Protein AF-J9GG70-F1 (afdb_monomer)

Structure (mmCIF, N/CA/C/O backbone):
data_AF-J9GG70-F1
#
_entry.id   AF-J9GG70-F1
#
loop_
_atom_site.group_PDB
_atom_site.id
_atom_site.type_symbol
_atom_site.label_atom_id
_atom_site.label_alt_id
_atom_site.label_comp_id
_atom_site.label_asym_id
_atom_site.label_entity_id
_atom_site.label_seq_id
_atom_site.pdbx_PDB_ins_code
_atom_site.Cartn_x
_atom_site.Cartn_y
_atom_site.Cartn_z
_atom_site.occupancy
_atom_site.B_iso_or_equiv
_atom_site.auth_seq_id
_atom_site.auth_comp_id
_atom_site.auth_asym_id
_atom_site.auth_atom_id
_atom_site.pdbx_PDB_model_num
ATOM 1 N N . MET A 1 1 ? 1.029 32.353 12.484 1.00 38.47 1 MET A N 1
ATOM 2 C CA . MET A 1 1 ? -0.266 31.685 12.245 1.00 38.47 1 MET A CA 1
ATOM 3 C C . MET A 1 1 ? -0.275 30.433 13.097 1.00 38.47 1 MET A C 1
ATOM 5 O O . MET A 1 1 ? 0.656 29.652 12.990 1.00 38.47 1 MET A O 1
ATOM 9 N N . SER A 1 2 ? -1.220 30.326 14.029 1.00 43.56 2 SER A N 1
ATOM 10 C CA . SER A 1 2 ? -1.401 29.134 14.862 1.00 43.56 2 SER A CA 1
ATOM 11 C C . SER A 1 2 ? -2.013 28.043 13.987 1.00 43.56 2 SER A C 1
ATOM 13 O O . SER A 1 2 ? -3.123 28.240 13.497 1.00 43.56 2 SER A O 1
ATOM 15 N N . ASP A 1 3 ? -1.302 26.937 13.767 1.00 46.34 3 ASP A N 1
ATOM 16 C CA . ASP A 1 3 ? -1.876 25.734 13.159 1.00 46.34 3 ASP A CA 1
ATOM 17 C C . ASP A 1 3 ? -3.037 25.258 14.037 1.00 46.34 3 ASP A C 1
ATOM 19 O O . ASP A 1 3 ? -2.831 24.704 15.120 1.00 46.34 3 ASP A O 1
ATOM 23 N N . ASN A 1 4 ? -4.270 25.489 13.585 1.00 39.00 4 ASN A N 1
ATOM 24 C CA . ASN A 1 4 ? -5.453 24.915 14.213 1.00 39.00 4 ASN A CA 1
ATOM 25 C C . ASN A 1 4 ? -5.435 23.403 13.977 1.00 39.00 4 ASN A C 1
ATOM 27 O O . ASN A 1 4 ? -5.919 22.905 12.963 1.00 39.00 4 ASN A O 1
ATOM 31 N N . LYS A 1 5 ? -4.859 22.665 14.926 1.00 40.09 5 LYS A N 1
ATOM 32 C CA . LYS A 1 5 ? -4.931 21.205 14.965 1.00 40.09 5 LYS A CA 1
ATOM 33 C C . LYS A 1 5 ? -6.276 20.811 15.562 1.00 40.09 5 LYS A C 1
ATOM 35 O O . LYS A 1 5 ? -6.505 20.981 16.755 1.00 40.09 5 LYS A O 1
ATOM 40 N N . ALA A 1 6 ? -7.174 20.303 14.725 1.00 37.88 6 ALA A N 1
ATOM 41 C CA . ALA A 1 6 ? -8.380 19.635 15.190 1.00 37.88 6 ALA A CA 1
ATOM 42 C C . ALA A 1 6 ? -8.027 18.190 15.569 1.00 37.88 6 ALA A C 1
ATOM 44 O O . ALA A 1 6 ? -7.498 17.439 14.750 1.00 37.88 6 ALA A O 1
ATOM 45 N N . PHE A 1 7 ? -8.316 17.800 16.809 1.00 46.78 7 PHE A N 1
ATOM 46 C CA . PHE A 1 7 ? -8.190 16.419 17.263 1.00 46.78 7 PHE A CA 1
ATOM 47 C C . PHE A 1 7 ? -9.565 15.758 17.181 1.00 46.78 7 PHE A C 1
ATOM 49 O O . PHE A 1 7 ? -10.495 16.150 17.883 1.00 46.78 7 PHE A O 1
ATOM 56 N N . LEU A 1 8 ? -9.703 14.764 16.306 1.00 53.34 8 LEU A N 1
ATOM 57 C CA . LEU A 1 8 ? -10.885 13.910 16.262 1.00 53.34 8 LEU A CA 1
ATOM 58 C C . LEU A 1 8 ? -10.722 12.819 17.323 1.00 53.34 8 LEU A C 1
ATOM 60 O O . LEU A 1 8 ? -9.950 11.878 17.148 1.00 53.34 8 LEU A O 1
ATOM 64 N N . LEU A 1 9 ? -11.443 12.952 18.434 1.00 49.28 9 LEU A N 1
ATOM 65 C CA . LEU A 1 9 ? -11.626 11.857 19.381 1.00 49.28 9 LEU A CA 1
ATOM 66 C C . LEU A 1 9 ? -12.619 10.876 18.764 1.00 49.28 9 LEU A C 1
ATOM 68 O O . LEU A 1 9 ? -13.803 11.184 18.656 1.00 49.28 9 LEU A O 1
ATOM 72 N N . ILE A 1 10 ? -12.135 9.709 18.342 1.00 57.97 10 ILE A N 1
ATOM 73 C CA . ILE A 1 10 ? -13.001 8.609 17.916 1.00 57.97 10 ILE A CA 1
ATOM 74 C C . ILE A 1 10 ? -13.192 7.693 19.134 1.00 57.97 10 ILE A C 1
ATOM 76 O O . ILE A 1 10 ? -12.233 7.029 19.546 1.00 57.97 10 ILE A O 1
ATOM 80 N N . PRO A 1 11 ? -14.390 7.657 19.748 1.00 52.00 11 PRO A N 1
ATOM 81 C CA . PRO A 1 11 ? -14.653 6.809 20.904 1.00 52.00 11 PRO A CA 1
ATOM 82 C C . PRO A 1 11 ? -14.312 5.347 20.604 1.00 52.00 11 PRO A C 1
ATOM 84 O O . PRO A 1 11 ? -14.720 4.804 19.579 1.00 52.00 11 PRO A O 1
ATOM 87 N N . GLY A 1 12 ? -13.559 4.710 21.502 1.00 59.12 12 GLY A N 1
ATOM 88 C CA . GLY A 1 12 ? -13.122 3.322 21.346 1.00 59.12 12 GLY A CA 1
ATOM 89 C C . GLY A 1 12 ? -11.788 3.130 20.619 1.00 59.12 12 GLY A C 1
ATOM 90 O O . GLY A 1 12 ? -11.436 1.978 20.364 1.00 59.12 12 GLY A O 1
ATOM 91 N N . ALA A 1 13 ? -11.042 4.203 20.319 1.00 62.56 13 ALA A N 1
ATOM 92 C CA . ALA A 1 13 ? -9.674 4.105 19.812 1.00 62.56 13 ALA A CA 1
ATOM 93 C C . ALA A 1 13 ? -8.829 3.207 20.734 1.00 62.56 13 ALA A C 1
ATOM 95 O O . ALA A 1 13 ? -8.698 3.454 21.934 1.00 62.56 13 ALA A O 1
ATOM 96 N N . ARG A 1 14 ? -8.310 2.110 20.177 1.00 69.56 14 ARG A N 1
ATOM 97 C CA . ARG A 1 14 ? -7.563 1.094 20.923 1.00 69.56 14 ARG A CA 1
ATOM 98 C C . ARG A 1 14 ? -6.069 1.381 20.849 1.00 69.56 14 ARG A C 1
ATOM 100 O O . ARG A 1 14 ? -5.545 1.707 19.788 1.00 69.56 14 ARG A O 1
ATOM 107 N N . ILE A 1 15 ? -5.394 1.211 21.977 1.00 71.31 15 ILE A N 1
ATOM 108 C CA . ILE A 1 15 ? -3.943 1.340 22.105 1.00 71.31 15 ILE A CA 1
ATOM 109 C C . ILE A 1 15 ? -3.289 -0.046 22.195 1.00 71.31 15 ILE A C 1
ATOM 111 O O . ILE A 1 15 ? -3.933 -0.989 22.665 1.00 71.31 15 ILE A O 1
ATOM 115 N N . PRO A 1 16 ? -2.028 -0.207 21.754 1.00 72.25 16 PRO A N 1
ATOM 116 C CA . PRO A 1 16 ? -1.301 -1.457 21.939 1.00 72.25 16 PRO A CA 1
ATOM 117 C C . PRO A 1 16 ? -1.192 -1.839 23.422 1.00 72.25 16 PRO A C 1
ATOM 119 O O . PRO A 1 16 ? -1.004 -0.977 24.279 1.00 72.25 16 PRO A O 1
ATOM 122 N N . VAL A 1 17 ? -1.259 -3.144 23.713 1.00 67.44 17 VAL A N 1
ATOM 123 C CA . VAL A 1 17 ? -1.359 -3.691 25.083 1.00 67.44 17 VAL A CA 1
ATOM 124 C C . VAL A 1 17 ? -0.220 -3.260 26.022 1.00 67.44 17 VAL A C 1
ATOM 126 O O . VAL A 1 17 ? -0.436 -3.161 27.221 1.00 67.44 17 VAL A O 1
ATOM 129 N N . ASN A 1 18 ? 0.954 -2.920 25.480 1.00 72.06 18 ASN A N 1
ATOM 130 C CA . ASN A 1 18 ? 2.136 -2.509 26.251 1.00 72.06 18 ASN A CA 1
ATOM 131 C C . ASN A 1 18 ? 2.431 -1.000 26.180 1.00 72.06 18 ASN A C 1
ATOM 133 O O . ASN A 1 18 ? 3.466 -0.547 26.656 1.00 72.06 18 ASN A O 1
ATOM 137 N N . GLU A 1 19 ? 1.557 -0.220 25.546 1.00 77.88 19 GLU A N 1
ATOM 138 C CA . GLU A 1 19 ? 1.755 1.222 25.358 1.00 77.88 19 GLU A CA 1
ATOM 139 C C . GLU A 1 19 ? 0.902 2.056 26.318 1.00 77.88 19 GLU A C 1
ATOM 141 O O . GLU A 1 19 ? 1.202 3.226 26.534 1.00 77.88 19 GLU A O 1
ATOM 146 N N . ALA A 1 20 ? -0.128 1.459 26.928 1.00 74.88 20 ALA A N 1
ATOM 147 C CA . ALA A 1 20 ? -1.050 2.139 27.835 1.00 74.88 20 ALA A CA 1
ATOM 148 C C . ALA A 1 20 ? -0.343 2.821 29.002 1.00 74.88 20 ALA A C 1
ATOM 150 O O . ALA A 1 20 ? -0.450 4.037 29.149 1.00 74.88 20 ALA A O 1
ATOM 151 N N . ASP A 1 21 ? 0.439 2.064 29.767 1.00 76.56 21 ASP A N 1
ATOM 152 C CA . ASP A 1 21 ? 1.137 2.595 30.937 1.00 76.56 21 ASP A CA 1
ATOM 153 C C . ASP A 1 21 ? 2.141 3.681 30.546 1.00 76.56 21 ASP A C 1
ATOM 155 O O . ASP A 1 21 ? 2.249 4.708 31.216 1.00 76.56 21 ASP A O 1
ATOM 159 N N . ARG A 1 22 ? 2.835 3.499 29.413 1.00 82.00 22 ARG A N 1
ATOM 160 C CA . ARG A 1 22 ? 3.794 4.480 28.893 1.00 82.00 22 ARG A CA 1
ATOM 161 C C . ARG A 1 22 ? 3.106 5.785 28.499 1.00 82.00 22 ARG A C 1
ATOM 163 O O . ARG A 1 22 ? 3.596 6.857 28.845 1.00 82.00 22 ARG A O 1
ATOM 170 N N . ILE A 1 23 ? 1.980 5.701 27.790 1.00 78.88 23 ILE A N 1
ATOM 171 C CA . ILE A 1 23 ? 1.201 6.872 27.378 1.00 78.88 23 ILE A CA 1
ATOM 172 C C . ILE A 1 23 ? 0.653 7.578 28.616 1.00 78.88 23 ILE A C 1
ATOM 174 O O . ILE A 1 23 ? 0.898 8.771 28.764 1.00 78.88 23 ILE A O 1
ATOM 178 N N . LEU A 1 24 ? 0.002 6.858 29.534 1.00 77.00 24 LEU A N 1
ATOM 179 C CA . LEU A 1 24 ? -0.549 7.427 30.768 1.00 77.00 24 LEU A CA 1
ATOM 180 C C . LEU A 1 24 ? 0.521 8.113 31.624 1.00 77.00 24 LEU A C 1
ATOM 182 O O . LEU A 1 24 ? 0.262 9.178 32.180 1.00 77.00 24 LEU A O 1
ATOM 186 N N . ALA A 1 25 ? 1.726 7.543 31.696 1.00 82.56 25 ALA A N 1
ATOM 187 C CA . ALA A 1 25 ? 2.861 8.149 32.391 1.00 82.56 25 ALA A CA 1
ATOM 188 C C . ALA A 1 25 ? 3.408 9.410 31.696 1.00 82.56 25 ALA A C 1
ATOM 190 O O . ALA A 1 25 ? 4.034 10.239 32.350 1.00 82.56 25 ALA A O 1
ATOM 191 N N . SER A 1 26 ? 3.190 9.560 30.385 1.00 85.00 26 SER A N 1
ATOM 192 C CA . SER A 1 26 ? 3.630 10.728 29.607 1.00 85.00 26 SER A CA 1
ATOM 193 C C . SER A 1 26 ? 2.640 11.900 29.619 1.00 85.00 26 SER A C 1
ATOM 195 O O . SER A 1 26 ? 2.994 13.000 29.195 1.00 85.00 26 SER A O 1
ATOM 197 N N . LEU A 1 27 ? 1.402 11.678 30.077 1.00 83.25 27 LEU A N 1
ATOM 198 C CA . LEU A 1 27 ? 0.359 12.703 30.111 1.00 83.25 27 LEU A CA 1
ATOM 199 C C . LEU A 1 27 ? 0.594 13.716 31.236 1.00 83.25 27 LEU A C 1
ATOM 201 O O . LEU A 1 27 ? 1.090 13.377 32.312 1.00 83.25 27 LEU A O 1
ATOM 205 N N . SER A 1 28 ? 0.161 14.960 31.012 1.00 88.12 28 SER A N 1
ATOM 206 C CA . SER A 1 28 ? 0.028 15.927 32.105 1.00 88.12 28 SER A CA 1
ATOM 207 C C . SER A 1 28 ? -1.036 15.454 33.110 1.00 88.12 28 SER A C 1
ATOM 209 O O . SER A 1 28 ? -1.946 14.710 32.719 1.00 88.12 28 SER A O 1
ATOM 211 N N . PRO A 1 29 ? -0.977 15.895 34.379 1.00 87.19 29 PRO A N 1
ATOM 212 C CA . PRO A 1 29 ? -1.990 15.554 35.378 1.00 87.19 29 PRO A CA 1
ATOM 213 C C . PRO A 1 29 ? -3.422 15.854 34.913 1.00 87.19 29 PRO A C 1
ATOM 215 O O . PRO A 1 29 ? -4.313 15.026 35.082 1.00 87.19 29 PRO A O 1
ATOM 218 N N . GLU A 1 30 ? -3.631 16.993 34.250 1.00 85.81 30 GLU A N 1
ATOM 219 C CA . GLU A 1 30 ? -4.937 17.431 33.746 1.00 85.81 30 GLU A CA 1
ATOM 220 C C . GLU A 1 30 ? -5.436 16.524 32.616 1.00 85.81 30 GLU A C 1
ATOM 222 O O . GLU A 1 30 ? -6.599 16.123 32.593 1.00 85.81 30 GLU A O 1
ATOM 227 N N . SER A 1 31 ? -4.545 16.161 31.688 1.00 80.94 31 SER A N 1
ATOM 228 C CA . SER A 1 31 ? -4.880 15.280 30.563 1.00 80.94 31 SER A CA 1
ATOM 229 C C . SER A 1 31 ? -5.200 13.868 31.042 1.00 80.94 31 SER A C 1
ATOM 231 O O . SER A 1 31 ? -6.118 13.229 30.531 1.00 80.94 31 SER A O 1
ATOM 233 N N . ARG A 1 32 ? -4.460 13.387 32.045 1.00 81.50 32 ARG A N 1
ATOM 234 C CA . ARG A 1 32 ? -4.701 12.093 32.677 1.00 81.50 32 ARG A CA 1
ATOM 235 C C . ARG A 1 32 ? -6.051 12.065 33.386 1.00 81.50 32 ARG A C 1
ATOM 237 O O . ARG A 1 32 ? -6.821 11.144 33.145 1.00 81.50 32 ARG A O 1
ATOM 244 N N .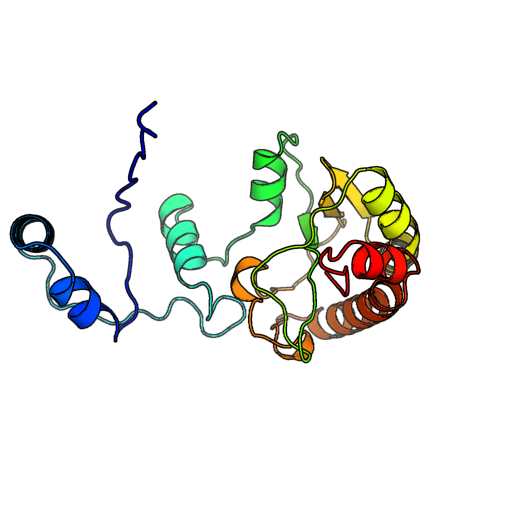 GLN A 1 33 ? -6.363 13.087 34.180 1.00 81.44 33 GLN A N 1
ATOM 245 C CA . GLN A 1 33 ? -7.644 13.187 34.878 1.00 81.44 33 GLN A CA 1
ATOM 246 C C . GLN A 1 33 ? -8.828 13.243 33.899 1.00 81.44 33 GLN A C 1
ATOM 248 O O . GLN A 1 33 ? -9.834 12.571 34.108 1.00 81.44 33 GLN A O 1
ATOM 253 N N . ALA A 1 34 ? -8.704 13.998 32.803 1.00 80.44 34 ALA A N 1
ATOM 254 C CA . ALA A 1 34 ? -9.723 14.031 31.756 1.00 80.44 34 ALA A CA 1
ATOM 255 C C . ALA A 1 34 ? -9.923 12.655 31.097 1.00 80.44 34 ALA A C 1
ATOM 257 O O . ALA A 1 34 ? -11.052 12.263 30.813 1.00 80.44 34 ALA A O 1
ATOM 258 N N . LEU A 1 35 ? -8.839 11.907 30.872 1.00 75.19 35 LEU A N 1
ATOM 259 C CA . LEU A 1 35 ? -8.894 10.572 30.279 1.00 75.19 35 LEU A CA 1
ATOM 260 C C . LEU A 1 35 ? -9.502 9.534 31.237 1.00 75.19 35 LEU A C 1
ATOM 262 O O . LEU A 1 35 ? -10.301 8.705 30.809 1.00 75.19 35 LEU A O 1
ATOM 266 N N . GLU A 1 36 ? -9.163 9.609 32.526 1.00 75.44 36 GLU A N 1
ATOM 267 C CA . GLU A 1 36 ? -9.746 8.775 33.584 1.00 75.44 36 GLU A CA 1
ATOM 268 C C . GLU A 1 36 ? -11.256 9.037 33.731 1.00 75.44 36 GLU A C 1
ATOM 270 O O . GLU A 1 36 ? -12.022 8.081 33.815 1.00 75.44 36 GLU A O 1
ATOM 275 N N . ALA A 1 37 ? -11.704 10.295 33.635 1.00 76.31 37 ALA A N 1
ATOM 276 C CA . ALA A 1 37 ? -13.127 10.653 33.663 1.00 76.31 37 ALA A CA 1
ATOM 277 C C . ALA A 1 37 ? -13.917 10.133 32.444 1.00 76.31 37 ALA A C 1
ATOM 279 O O . ALA A 1 37 ? -15.092 9.801 32.560 1.00 76.31 37 ALA A O 1
ATOM 280 N N . ILE A 1 38 ? -13.288 10.027 31.266 1.00 72.62 38 ILE A N 1
ATOM 281 C CA . ILE A 1 38 ? -13.910 9.406 30.078 1.00 72.62 38 ILE A CA 1
ATOM 282 C C . ILE A 1 38 ? -14.056 7.88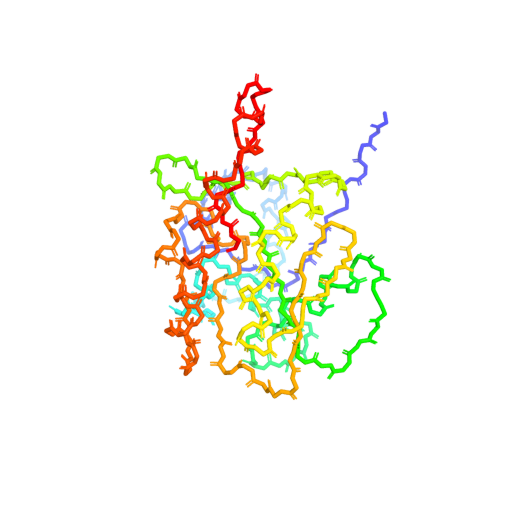6 30.261 1.00 72.62 38 ILE A C 1
ATOM 284 O O . ILE A 1 38 ? -14.951 7.274 29.677 1.00 72.62 38 ILE A O 1
ATOM 288 N N . GLY A 1 39 ? -13.152 7.275 31.030 1.00 64.44 39 GLY A N 1
ATOM 289 C CA . GLY A 1 39 ? -13.109 5.838 31.292 1.00 64.44 39 GLY A CA 1
ATOM 290 C C . GLY A 1 39 ? -13.870 5.387 32.541 1.00 64.44 39 GLY A C 1
ATOM 291 O O . GLY A 1 39 ? -13.831 4.194 32.847 1.00 64.44 39 GLY A O 1
ATOM 292 N N . GLU A 1 40 ? -14.528 6.295 33.265 1.00 61.03 40 GLU A N 1
ATOM 293 C CA . GLU A 1 40 ? -15.330 5.952 34.442 1.00 61.03 40 GLU A CA 1
ATOM 294 C C . GLU A 1 40 ? -16.431 4.954 34.018 1.00 61.03 40 GLU A C 1
ATOM 296 O O . GLU A 1 40 ? -17.105 5.148 33.008 1.00 61.03 40 GLU A O 1
ATOM 301 N N . ASP A 1 41 ? -16.528 3.816 34.714 1.00 62.81 41 ASP A N 1
ATOM 302 C CA . ASP A 1 41 ? -17.376 2.655 34.374 1.00 62.81 41 ASP A CA 1
ATOM 303 C C . ASP A 1 41 ? -17.064 1.895 33.061 1.00 62.81 41 ASP A C 1
ATOM 305 O O . ASP A 1 41 ? -17.799 0.978 32.686 1.00 62.81 41 ASP A O 1
ATOM 309 N N . ALA A 1 42 ? -15.943 2.161 32.379 1.00 64.00 42 ALA A N 1
ATOM 310 C CA . ALA A 1 42 ? -15.588 1.475 31.123 1.00 64.00 42 ALA A CA 1
ATOM 311 C C . ALA A 1 42 ? -15.201 -0.018 31.278 1.00 64.00 42 ALA A C 1
ATOM 313 O O . ALA A 1 42 ? -14.960 -0.706 30.281 1.00 64.00 42 ALA A O 1
ATOM 314 N N . GLY A 1 43 ? -15.159 -0.535 32.511 1.00 66.88 43 GLY A N 1
ATOM 315 C CA . GLY A 1 43 ? -14.761 -1.907 32.828 1.00 66.88 43 GLY A CA 1
ATOM 316 C C . GLY A 1 43 ? -13.259 -2.169 32.651 1.00 66.88 43 GLY A C 1
ATOM 317 O O . GLY A 1 43 ? -12.458 -1.260 32.436 1.00 66.88 43 GLY A O 1
ATOM 318 N N . GLN A 1 44 ? -12.853 -3.437 32.765 1.00 69.44 44 GLN A N 1
ATOM 319 C CA . GLN A 1 44 ? -11.457 -3.833 32.557 1.00 69.44 44 GLN A CA 1
ATOM 320 C C . GLN A 1 44 ? -11.092 -3.753 31.068 1.00 69.44 44 GLN A C 1
ATOM 322 O O . GLN A 1 44 ? -11.803 -4.286 30.216 1.00 69.44 44 GLN A O 1
ATOM 327 N N . ALA A 1 45 ? -9.951 -3.138 30.748 1.00 68.88 45 ALA A N 1
ATOM 328 C CA . ALA A 1 45 ? -9.421 -3.140 29.388 1.00 68.88 45 ALA A CA 1
ATOM 329 C C . ALA A 1 45 ? -9.079 -4.576 28.948 1.00 68.88 45 ALA A C 1
ATOM 331 O O . ALA A 1 45 ? -8.270 -5.254 29.582 1.00 68.88 45 ALA A O 1
ATOM 332 N N . VAL A 1 46 ? -9.683 -5.031 27.847 1.00 73.25 46 VAL A N 1
ATOM 333 C CA . VAL A 1 46 ? -9.435 -6.359 27.267 1.00 73.25 46 VAL A CA 1
ATOM 334 C C . VAL A 1 46 ? -8.687 -6.209 25.939 1.00 73.25 46 VAL A C 1
ATOM 336 O O . VAL A 1 46 ? -9.127 -5.427 25.088 1.00 73.25 46 VAL A O 1
ATOM 339 N N . PRO A 1 47 ? -7.586 -6.956 25.716 1.00 75.19 47 PRO A N 1
ATOM 340 C CA . PRO A 1 47 ? -6.922 -7.003 24.420 1.00 75.19 47 PRO A CA 1
ATOM 341 C C . PRO A 1 47 ? -7.869 -7.509 23.330 1.00 75.19 47 PRO A C 1
ATOM 343 O O . PRO A 1 47 ? -8.531 -8.532 23.490 1.00 75.19 47 PRO A O 1
ATOM 346 N N . GLN A 1 48 ? -7.902 -6.809 22.199 1.00 77.69 48 GLN A N 1
ATOM 347 C CA . GLN A 1 48 ? -8.668 -7.217 21.024 1.00 77.69 48 GLN A CA 1
ATOM 348 C C . GLN A 1 48 ? -7.712 -7.429 19.859 1.00 77.69 48 GLN A C 1
ATOM 350 O O . GLN A 1 48 ? -6.916 -6.546 19.536 1.00 77.69 48 GLN A O 1
ATOM 355 N N . VAL A 1 49 ? -7.806 -8.592 19.220 1.00 85.00 49 VAL A N 1
ATOM 356 C CA . VAL A 1 49 ? -7.090 -8.860 17.976 1.00 85.00 49 VAL A CA 1
ATOM 357 C C . VAL A 1 49 ? -8.072 -8.710 16.826 1.00 85.00 49 VAL A C 1
ATOM 359 O O . VAL A 1 49 ? -9.015 -9.484 16.706 1.00 85.00 49 VAL A O 1
ATOM 362 N N . PHE A 1 50 ? -7.866 -7.681 16.005 1.00 86.56 50 PHE A N 1
ATOM 363 C CA . PHE A 1 50 ? -8.739 -7.401 14.863 1.00 86.56 50 PHE A CA 1
ATOM 364 C C . PHE A 1 50 ? -8.411 -8.249 13.642 1.00 86.56 50 PHE A C 1
ATOM 366 O O . PHE A 1 50 ? -9.311 -8.575 12.876 1.00 86.56 50 PHE A O 1
ATOM 373 N N . ASP A 1 51 ? -7.135 -8.582 13.461 1.00 90.00 51 ASP A N 1
ATOM 374 C CA . ASP A 1 51 ? -6.685 -9.417 12.364 1.00 90.00 51 ASP A CA 1
ATOM 375 C C . ASP A 1 51 ? -5.340 -10.077 12.694 1.00 90.00 51 ASP A C 1
ATOM 377 O O . ASP A 1 51 ? -4.446 -9.456 13.277 1.00 90.00 51 ASP A O 1
ATOM 381 N N . HIS A 1 52 ? -5.200 -11.340 12.297 1.00 90.56 52 HIS A N 1
ATOM 382 C CA . HIS A 1 52 ? -3.937 -12.075 12.338 1.00 90.56 52 HIS A CA 1
ATOM 383 C C . HIS A 1 52 ? -3.250 -12.130 10.972 1.00 90.56 52 HIS A C 1
ATOM 385 O O . HIS A 1 52 ? -2.089 -12.545 10.926 1.00 90.56 52 HIS A O 1
ATOM 391 N N . GLY A 1 53 ? -3.944 -11.736 9.902 1.00 93.31 53 GLY A N 1
ATOM 392 C CA . GLY A 1 53 ? -3.534 -11.782 8.507 1.00 93.31 53 GLY A CA 1
ATOM 393 C C . GLY A 1 53 ? -2.862 -10.501 8.009 1.00 93.31 53 GLY A C 1
ATOM 394 O O . GLY A 1 53 ? -1.903 -9.992 8.610 1.00 93.31 53 GLY A O 1
ATOM 395 N N . CYS A 1 54 ? -3.330 -10.011 6.862 1.00 95.25 54 CYS A N 1
ATOM 396 C CA . CYS A 1 54 ? -2.763 -8.877 6.130 1.00 95.25 54 CYS A CA 1
ATOM 397 C C . CYS A 1 54 ? -2.767 -7.542 6.896 1.00 95.25 54 CYS A C 1
ATOM 399 O O . CYS A 1 54 ? -1.843 -6.742 6.735 1.00 95.25 54 CYS A O 1
ATOM 401 N N . TYR A 1 55 ? -3.751 -7.323 7.766 1.00 94.50 55 TYR A N 1
ATOM 402 C CA . TYR A 1 55 ? -3.968 -6.112 8.558 1.00 94.50 55 TYR A CA 1
ATOM 403 C C . TYR A 1 55 ? -3.408 -6.190 9.983 1.00 94.50 55 TYR A C 1
ATOM 405 O O . TYR A 1 55 ? -3.538 -5.229 10.743 1.00 94.50 55 TYR A O 1
ATOM 413 N N . ARG A 1 56 ? -2.706 -7.266 10.361 1.00 92.06 56 ARG A N 1
ATOM 414 C CA . ARG A 1 56 ? -2.126 -7.427 11.713 1.00 92.06 56 ARG A CA 1
ATOM 415 C C . ARG A 1 56 ? -1.256 -6.250 12.194 1.00 92.06 56 ARG A C 1
ATOM 417 O O . ARG A 1 56 ? -1.129 -6.028 13.393 1.00 92.06 56 ARG A O 1
ATOM 424 N N . ARG A 1 57 ? -0.634 -5.500 11.269 1.00 91.81 57 ARG A N 1
ATOM 425 C CA . ARG A 1 57 ? 0.191 -4.301 11.548 1.00 91.81 57 ARG A CA 1
ATOM 426 C C . ARG A 1 57 ? -0.571 -2.973 11.392 1.00 91.81 57 ARG A C 1
ATOM 428 O O . ARG A 1 57 ? -0.016 -1.925 11.699 1.00 91.81 57 ARG A O 1
ATOM 435 N N . ALA A 1 58 ? -1.827 -3.010 10.952 1.00 91.38 58 ALA A N 1
ATOM 436 C CA . ALA A 1 58 ? -2.741 -1.869 10.878 1.00 91.38 58 ALA A CA 1
ATOM 437 C C . ALA A 1 58 ? -4.140 -2.212 11.440 1.00 91.38 58 ALA A C 1
ATOM 439 O O . ALA A 1 58 ? -5.153 -2.000 10.770 1.00 91.38 58 ALA A O 1
ATOM 440 N N . PRO A 1 59 ? -4.235 -2.705 12.693 1.00 87.75 59 PRO A N 1
ATOM 441 C CA . PRO A 1 59 ? -5.516 -3.091 13.292 1.00 87.75 59 PRO A CA 1
ATOM 442 C C . PRO A 1 59 ? -6.495 -1.914 13.425 1.00 87.75 59 PRO A C 1
ATOM 444 O O . PRO A 1 59 ? -7.707 -2.110 13.435 1.00 87.75 59 PRO A O 1
ATOM 447 N N . HIS A 1 60 ? -5.979 -0.683 13.489 1.00 85.81 60 HIS A N 1
ATOM 448 C CA . HIS A 1 60 ? -6.782 0.535 13.545 1.00 85.81 60 HIS A CA 1
ATOM 449 C C . HIS A 1 60 ? -7.622 0.751 12.276 1.00 85.81 60 HIS A C 1
ATOM 451 O O . HIS A 1 60 ? -8.730 1.266 12.389 1.00 85.81 60 HIS A O 1
ATOM 457 N N . LEU A 1 61 ? -7.151 0.322 11.096 1.00 89.25 61 LEU A N 1
ATOM 458 C CA . LEU A 1 61 ? -7.938 0.395 9.860 1.00 89.25 61 LEU A CA 1
ATOM 459 C C . LEU A 1 61 ? -9.125 -0.567 9.892 1.00 89.25 61 LEU A C 1
ATOM 461 O O . LEU A 1 61 ? -10.235 -0.184 9.537 1.00 89.25 61 LEU A O 1
ATOM 465 N N . VAL A 1 62 ? -8.907 -1.798 10.367 1.00 91.00 62 VAL A N 1
ATOM 466 C CA . VAL A 1 62 ? -9.973 -2.801 10.519 1.00 91.00 62 VAL A CA 1
ATOM 467 C C . VAL A 1 62 ? -11.007 -2.322 11.528 1.00 91.00 62 VAL A C 1
ATOM 469 O O . VAL A 1 62 ? -12.205 -2.368 11.265 1.00 91.00 62 VAL A O 1
ATOM 472 N N . TRP A 1 63 ? -10.553 -1.813 12.673 1.00 88.62 63 TRP A N 1
ATOM 473 C CA . TRP A 1 63 ? -11.443 -1.235 13.671 1.00 88.62 63 TRP A CA 1
ATOM 474 C C . TRP A 1 63 ? -12.264 -0.072 13.098 1.00 88.62 63 TRP A C 1
ATOM 476 O O . TRP A 1 63 ? -13.490 -0.080 13.211 1.00 88.62 63 T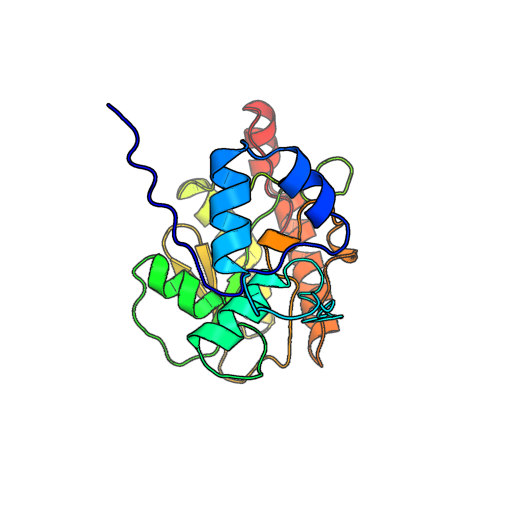RP A O 1
ATOM 486 N N . LEU A 1 64 ? -11.613 0.891 12.437 1.00 86.81 64 LEU A N 1
ATOM 487 C CA . LEU A 1 64 ? -12.281 2.056 11.860 1.00 86.81 64 LEU A CA 1
ATOM 488 C C . LEU A 1 64 ? -13.314 1.641 10.806 1.00 86.81 64 LEU A C 1
ATOM 490 O O . LEU A 1 64 ? -14.438 2.140 10.811 1.00 86.81 64 LEU A O 1
ATOM 494 N N . TRP A 1 65 ? -12.960 0.680 9.952 1.00 89.00 65 TRP A N 1
ATOM 495 C CA . TRP A 1 65 ? -13.864 0.103 8.965 1.00 89.00 65 TRP A CA 1
ATOM 496 C C . TRP A 1 65 ? -15.116 -0.487 9.608 1.00 89.00 65 TRP A C 1
ATOM 498 O O . TRP A 1 65 ? -16.229 -0.135 9.213 1.00 89.00 65 TRP A O 1
ATOM 508 N N . LYS A 1 66 ? -14.953 -1.333 10.631 1.00 88.31 66 LYS A N 1
ATOM 509 C CA . LYS A 1 66 ? -16.076 -1.950 11.351 1.00 88.31 66 LYS A CA 1
ATOM 510 C C . LYS A 1 66 ? -16.964 -0.902 12.021 1.00 88.31 66 LYS A C 1
ATOM 512 O O . LYS A 1 66 ? -18.188 -1.008 11.975 1.00 88.31 66 LYS A O 1
ATOM 517 N N . VAL A 1 67 ? -16.367 0.136 12.606 1.00 86.19 67 VAL A N 1
ATOM 518 C CA . VAL A 1 67 ? -17.108 1.218 13.273 1.00 86.19 67 VAL A CA 1
ATOM 519 C C . VAL A 1 67 ? -17.915 2.050 12.276 1.00 86.19 67 VAL A C 1
ATOM 521 O O . VAL A 1 67 ? -19.101 2.282 12.513 1.00 86.19 67 VAL A O 1
ATOM 524 N N . ILE A 1 68 ? -17.301 2.480 11.170 1.00 84.94 68 ILE A N 1
ATOM 525 C CA . ILE A 1 68 ? -17.944 3.358 10.180 1.00 84.94 68 ILE A CA 1
ATOM 526 C C . ILE A 1 68 ? -18.968 2.589 9.345 1.00 84.94 68 ILE A C 1
ATOM 528 O O . ILE A 1 68 ? -20.095 3.045 9.171 1.00 84.94 68 ILE A O 1
ATOM 532 N N . THR A 1 69 ? -18.589 1.423 8.821 1.00 86.25 69 THR A N 1
ATOM 533 C CA . THR A 1 69 ? -19.409 0.696 7.839 1.00 86.25 69 THR A CA 1
ATOM 534 C C . THR A 1 69 ? -20.395 -0.276 8.475 1.00 86.25 69 THR A C 1
ATOM 536 O O . THR A 1 69 ? -21.330 -0.707 7.803 1.00 86.25 69 THR A O 1
ATOM 539 N N . ARG A 1 70 ? -20.187 -0.642 9.751 1.00 87.56 70 ARG A N 1
ATOM 540 C CA . ARG A 1 70 ? -20.916 -1.716 10.452 1.00 87.56 70 ARG A CA 1
ATOM 541 C C . ARG A 1 70 ? -20.818 -3.082 9.756 1.00 87.56 70 ARG A C 1
ATOM 543 O O . ARG A 1 70 ? -21.669 -3.940 9.972 1.00 87.56 70 ARG A O 1
A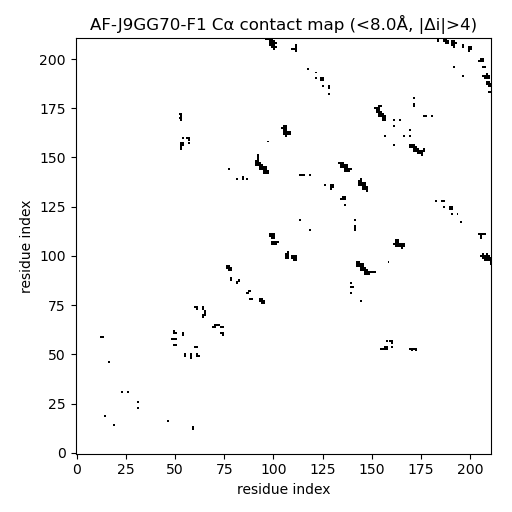TOM 550 N N . ARG A 1 71 ? -19.797 -3.290 8.916 1.00 88.06 71 ARG A N 1
ATOM 551 C CA . ARG A 1 71 ? -19.524 -4.557 8.222 1.00 88.06 71 ARG A CA 1
ATOM 552 C C . ARG A 1 71 ? -18.422 -5.323 8.937 1.00 88.06 71 ARG A C 1
ATOM 554 O O . ARG A 1 71 ? -17.462 -4.723 9.405 1.00 88.06 71 ARG A O 1
ATOM 561 N N . GLU A 1 72 ? -18.525 -6.649 8.940 1.00 87.19 72 GLU A N 1
ATOM 562 C CA . GLU A 1 72 ? -17.500 -7.540 9.508 1.00 87.19 72 GLU A CA 1
ATOM 563 C C . GLU A 1 72 ? -16.358 -7.872 8.536 1.00 87.19 72 GLU A C 1
ATOM 565 O O . GLU A 1 72 ? -15.400 -8.544 8.914 1.00 87.19 72 GLU A O 1
ATOM 570 N N . THR A 1 73 ? -16.439 -7.397 7.291 1.00 88.94 73 THR A N 1
ATOM 571 C CA . THR A 1 73 ? -15.405 -7.607 6.272 1.00 88.94 73 THR A CA 1
ATOM 572 C C . THR A 1 73 ? -14.132 -6.825 6.583 1.00 88.94 73 THR A C 1
ATOM 574 O O . THR A 1 73 ? -14.128 -5.895 7.394 1.00 88.94 73 THR A O 1
ATOM 577 N N . LEU A 1 74 ? -13.046 -7.174 5.894 1.00 90.19 74 LEU A N 1
ATOM 578 C CA . LEU A 1 74 ? -11.844 -6.348 5.878 1.00 90.19 74 LEU A CA 1
ATOM 579 C C . LEU A 1 74 ? -12.074 -5.042 5.090 1.00 90.19 74 LEU A C 1
ATOM 581 O O . LEU A 1 74 ? -13.018 -4.960 4.293 1.00 90.19 74 LEU A O 1
ATOM 585 N N . PRO A 1 75 ? -11.240 -4.011 5.325 1.00 89.94 75 PRO A N 1
ATOM 586 C CA . PRO A 1 75 ? -11.340 -2.744 4.614 1.00 89.94 75 PRO A CA 1
ATOM 587 C C . PRO A 1 75 ? -11.125 -2.883 3.102 1.00 89.94 75 PRO A C 1
ATOM 589 O O . PRO A 1 75 ? -10.192 -3.544 2.657 1.00 89.94 75 PRO A O 1
ATOM 592 N N . HIS A 1 76 ? -11.940 -2.178 2.313 1.00 86.81 76 HIS A N 1
ATOM 593 C CA . HIS A 1 76 ? -11.704 -1.976 0.878 1.00 86.81 76 HIS A CA 1
ATOM 594 C C . HIS A 1 76 ? -11.179 -0.554 0.662 1.00 86.81 76 HIS A C 1
ATOM 596 O O . HIS A 1 76 ? -11.964 0.375 0.498 1.00 86.81 76 HIS A O 1
ATOM 602 N N . GLU A 1 77 ? -9.863 -0.352 0.729 1.00 87.00 77 GLU A N 1
ATOM 603 C CA . GLU A 1 77 ? -9.267 0.995 0.807 1.00 87.00 77 GLU A CA 1
ATOM 604 C C . GLU A 1 77 ? -9.215 1.750 -0.525 1.00 87.00 77 GLU A C 1
ATOM 606 O O . GLU A 1 77 ? -9.370 2.972 -0.548 1.00 87.00 77 GLU A O 1
ATOM 611 N N . ALA A 1 78 ? -9.005 1.048 -1.641 1.00 90.81 78 ALA A N 1
ATOM 612 C CA . ALA A 1 78 ? -8.789 1.695 -2.933 1.00 90.81 78 ALA A CA 1
ATOM 613 C C . ALA A 1 78 ? -9.977 2.567 -3.400 1.00 90.81 78 ALA A C 1
ATOM 615 O O . ALA A 1 78 ? -9.710 3.693 -3.825 1.00 90.81 78 ALA A O 1
ATOM 616 N N . PRO A 1 79 ? -11.258 2.153 -3.259 1.00 89.12 79 PRO A N 1
ATOM 617 C CA . PRO A 1 79 ? -12.401 3.024 -3.552 1.00 89.12 79 PRO A CA 1
ATOM 618 C C . PRO A 1 79 ? -12.394 4.340 -2.766 1.00 89.12 79 PRO A C 1
ATOM 620 O O . PRO A 1 79 ? -12.661 5.399 -3.328 1.00 89.12 79 PRO A O 1
ATOM 623 N N . TRP A 1 80 ? -12.036 4.310 -1.479 1.00 87.19 80 TRP A N 1
ATOM 624 C CA . TRP A 1 80 ? -11.981 5.528 -0.664 1.00 87.19 80 TRP A CA 1
ATOM 625 C C . TRP A 1 80 ? -10.819 6.425 -1.053 1.00 87.19 80 TRP A C 1
ATOM 627 O O . TRP A 1 80 ? -10.987 7.640 -1.094 1.00 87.19 80 TRP A O 1
ATOM 637 N N . ARG A 1 81 ? -9.658 5.848 -1.383 1.00 89.75 81 ARG A N 1
ATOM 638 C CA . ARG A 1 81 ? -8.521 6.626 -1.885 1.00 89.75 81 ARG A CA 1
ATOM 639 C C . ARG A 1 81 ? -8.855 7.301 -3.212 1.00 89.75 81 ARG A C 1
ATOM 641 O O . ARG A 1 81 ? -8.551 8.472 -3.384 1.00 89.75 81 ARG A O 1
ATOM 648 N N . TRP A 1 82 ? -9.531 6.592 -4.110 1.00 91.00 82 TRP A N 1
ATOM 649 C CA . TRP A 1 82 ? -10.024 7.148 -5.367 1.00 91.00 82 TRP A CA 1
ATOM 650 C C . TRP A 1 82 ? -10.970 8.337 -5.144 1.00 91.00 82 TRP A C 1
ATOM 652 O O . TRP A 1 82 ? -10.762 9.407 -5.714 1.00 91.00 82 TRP A O 1
ATOM 662 N N . LEU A 1 83 ? -11.961 8.188 -4.258 1.00 90.19 83 LEU A N 1
ATOM 663 C CA . LEU A 1 83 ? -12.882 9.274 -3.902 1.00 90.19 83 LEU A CA 1
ATOM 664 C C . LEU A 1 83 ? -12.167 10.453 -3.223 1.00 90.19 83 LEU A C 1
ATOM 666 O O . LEU A 1 83 ? -12.474 11.605 -3.519 1.00 90.19 83 LEU A O 1
ATOM 670 N N . ALA A 1 84 ? -11.200 10.184 -2.340 1.00 89.56 84 ALA A N 1
ATOM 671 C CA . ALA A 1 84 ? -10.434 11.215 -1.639 1.00 89.56 84 ALA A CA 1
ATOM 672 C C . ALA A 1 84 ? -9.595 12.083 -2.591 1.00 89.56 84 ALA A C 1
ATOM 674 O O . ALA A 1 84 ? -9.372 13.256 -2.304 1.00 89.56 84 ALA A O 1
ATOM 675 N N . LEU A 1 85 ? -9.183 11.531 -3.735 1.00 90.88 85 LEU A N 1
ATOM 676 C CA . LEU A 1 85 ? -8.506 12.265 -4.805 1.00 90.88 85 LEU A CA 1
ATOM 677 C C . LEU A 1 85 ? -9.488 12.987 -5.754 1.00 90.88 85 LEU A C 1
ATOM 679 O O . LEU A 1 85 ? -9.078 13.533 -6.774 1.00 90.88 85 LEU A O 1
ATOM 683 N N . GLY A 1 86 ? -10.793 12.985 -5.463 1.00 89.94 86 GLY A N 1
ATOM 684 C CA . GLY A 1 86 ? -11.822 13.606 -6.305 1.00 89.94 86 GLY A CA 1
ATOM 685 C C . GLY A 1 86 ? -12.299 12.735 -7.472 1.00 89.94 86 GLY A C 1
ATOM 686 O O . GLY A 1 86 ? -12.982 13.230 -8.372 1.00 89.94 86 GLY A O 1
ATOM 687 N N . GLY A 1 87 ? -11.963 11.442 -7.470 1.00 86.06 87 GLY A N 1
ATOM 688 C CA . GLY A 1 87 ? -12.496 10.479 -8.423 1.00 86.06 87 GLY A CA 1
ATOM 689 C C . GLY A 1 87 ? -14.017 10.322 -8.287 1.00 86.06 87 GLY A C 1
ATOM 690 O O . GLY A 1 87 ? -14.594 10.502 -7.216 1.00 86.06 87 GLY A O 1
ATOM 691 N N . ARG A 1 88 ? -14.699 9.983 -9.386 1.00 84.38 88 ARG A N 1
ATOM 692 C CA . ARG A 1 88 ? -16.150 9.707 -9.371 1.00 84.38 88 ARG A CA 1
ATOM 693 C C . ARG A 1 88 ? -16.428 8.306 -8.853 1.00 84.38 88 ARG A C 1
ATOM 695 O O . ARG A 1 88 ? -15.641 7.412 -9.119 1.00 84.38 88 ARG A O 1
ATOM 702 N N . GLU A 1 89 ? -17.557 8.083 -8.197 1.00 80.44 89 GLU A N 1
ATOM 703 C CA . GLU A 1 89 ? -17.957 6.731 -7.795 1.00 80.44 89 GLU A CA 1
ATOM 704 C C . GLU A 1 89 ? -17.963 5.769 -9.000 1.00 80.44 89 GLU A C 1
ATOM 706 O O . GLU A 1 89 ? -18.492 6.092 -10.068 1.00 80.44 89 GLU A O 1
ATOM 711 N N . GLN A 1 90 ? -17.329 4.604 -8.845 1.00 70.69 90 GLN A N 1
ATOM 712 C CA . GLN A 1 90 ? -17.275 3.555 -9.861 1.00 70.69 90 GLN A CA 1
ATOM 713 C C . GLN A 1 90 ? -17.634 2.208 -9.226 1.00 70.69 90 GLN A C 1
ATOM 715 O O . GLN A 1 90 ? -17.255 1.929 -8.092 1.00 70.69 90 GLN A O 1
ATOM 720 N N . ALA A 1 91 ? -18.368 1.382 -9.977 1.00 62.44 91 ALA A N 1
ATOM 721 C CA . ALA A 1 91 ? -18.868 0.080 -9.542 1.00 62.44 91 ALA A CA 1
ATOM 722 C C . ALA A 1 91 ? -17.991 -1.168 -9.841 1.00 62.44 91 ALA A C 1
ATOM 724 O O . ALA A 1 91 ? -18.474 -2.260 -9.545 1.00 62.44 91 ALA A O 1
ATOM 725 N N . PRO A 1 92 ? -16.765 -1.114 -10.413 1.00 69.69 92 PRO A N 1
ATOM 726 C CA . PRO A 1 92 ? -15.913 -2.294 -10.457 1.00 69.69 92 PRO A CA 1
ATOM 727 C C . PRO A 1 92 ? -15.049 -2.417 -9.200 1.00 69.69 92 PRO A C 1
ATOM 729 O O . PRO A 1 92 ? -14.748 -1.441 -8.509 1.00 69.69 92 PRO A O 1
ATOM 732 N N . GLU A 1 93 ? -14.595 -3.641 -8.965 1.00 84.00 93 GLU A N 1
ATOM 733 C CA . GLU A 1 93 ? -13.515 -3.928 -8.038 1.00 84.00 93 GLU A CA 1
ATOM 734 C C . GLU A 1 93 ? -12.277 -3.081 -8.379 1.00 84.00 93 GLU A C 1
ATOM 736 O O . GLU A 1 93 ? -11.788 -3.082 -9.516 1.00 84.00 93 GLU A O 1
ATOM 741 N N . LEU A 1 94 ? -11.797 -2.341 -7.379 1.00 89.81 94 LEU A N 1
ATOM 742 C CA . LEU A 1 94 ? -10.716 -1.375 -7.506 1.00 89.81 94 LEU A CA 1
ATOM 743 C C . LEU A 1 94 ? -9.586 -1.737 -6.548 1.00 89.81 94 LEU A C 1
ATOM 745 O O . LEU A 1 94 ? -9.815 -1.975 -5.363 1.00 89.81 94 LEU A O 1
ATOM 749 N N . TRP A 1 95 ? -8.364 -1.691 -7.059 1.00 92.56 95 TRP A N 1
ATOM 750 C CA . TRP A 1 95 ? -7.128 -1.890 -6.309 1.00 92.56 95 TRP A CA 1
ATOM 751 C C . TRP A 1 95 ? -6.238 -0.665 -6.459 1.00 92.56 95 TRP A C 1
ATOM 753 O O . TRP A 1 95 ? -6.327 0.039 -7.460 1.00 92.56 95 TRP A O 1
ATOM 763 N N . CYS A 1 96 ? -5.378 -0.397 -5.481 1.00 93.81 96 CYS A N 1
ATOM 764 C CA . CYS A 1 96 ? -4.433 0.715 -5.529 1.00 93.81 96 CYS A CA 1
ATOM 765 C C . CYS A 1 96 ? -3.014 0.185 -5.342 1.00 93.81 96 CYS A C 1
ATOM 767 O O . CYS A 1 96 ? -2.751 -0.556 -4.396 1.00 93.81 96 CYS A O 1
ATOM 769 N N . LEU A 1 97 ? -2.114 0.596 -6.229 1.00 95.19 97 LEU A N 1
ATOM 770 C CA . LEU A 1 97 ? -0.691 0.284 -6.150 1.00 95.19 97 LEU A CA 1
ATOM 771 C C . LEU A 1 97 ? 0.027 1.472 -5.517 1.00 95.19 97 LEU A C 1
ATOM 773 O O . LEU A 1 97 ? -0.225 2.617 -5.899 1.00 95.19 97 LEU A O 1
ATOM 777 N N . THR A 1 98 ? 0.888 1.229 -4.526 1.00 94.75 98 THR A N 1
ATOM 778 C CA . THR A 1 98 ? 1.527 2.322 -3.783 1.00 94.75 98 THR A CA 1
ATOM 779 C C . THR A 1 98 ? 3.039 2.193 -3.837 1.00 94.75 98 THR A C 1
ATOM 781 O O . THR A 1 98 ? 3.592 1.350 -3.128 1.00 94.75 98 THR A O 1
ATOM 784 N N . PRO A 1 99 ? 3.732 3.083 -4.567 1.00 96.56 99 PRO A N 1
ATOM 785 C CA . PRO A 1 99 ? 5.165 2.961 -4.738 1.00 96.56 99 PRO A CA 1
ATOM 786 C C . PRO A 1 99 ? 5.901 2.996 -3.399 1.00 96.56 99 PRO A C 1
ATOM 788 O O . PRO A 1 99 ? 5.476 3.646 -2.432 1.00 96.56 99 PRO A O 1
ATOM 791 N N . TYR A 1 100 ? 7.021 2.288 -3.335 1.00 97.44 100 TYR A N 1
ATOM 792 C CA . TYR A 1 100 ? 7.909 2.309 -2.184 1.00 97.44 100 TYR A CA 1
ATOM 793 C C . TYR A 1 100 ? 9.378 2.408 -2.575 1.00 97.44 100 TYR A C 1
ATOM 795 O O . TYR A 1 100 ? 9.781 2.087 -3.691 1.00 97.44 100 TYR A O 1
ATOM 803 N N . THR A 1 101 ? 10.171 2.822 -1.592 1.00 97.62 101 THR A N 1
ATOM 804 C CA . THR A 1 101 ? 11.630 2.819 -1.633 1.00 97.62 101 THR A CA 1
ATOM 805 C C . THR A 1 101 ? 12.154 1.720 -0.716 1.00 97.62 101 THR A C 1
ATOM 807 O O . THR A 1 101 ? 11.595 1.484 0.362 1.00 97.62 101 THR A O 1
ATOM 810 N N . LEU A 1 102 ? 13.239 1.065 -1.118 1.00 97.12 102 LEU A N 1
ATOM 811 C CA . LEU A 1 102 ? 13.976 0.128 -0.282 1.00 97.12 102 LEU A CA 1
ATOM 812 C C . LEU A 1 102 ? 15.230 0.779 0.297 1.00 97.12 102 LEU A C 1
ATOM 814 O O . LEU A 1 102 ? 16.011 1.432 -0.391 1.00 97.12 102 LEU A O 1
ATOM 818 N N . LYS A 1 103 ? 15.463 0.526 1.582 1.00 96.31 103 LYS A N 1
ATOM 819 C CA . LYS A 1 103 ? 16.724 0.798 2.265 1.00 96.31 103 LYS A CA 1
ATOM 820 C C . LYS A 1 103 ? 17.123 -0.443 3.046 1.00 96.31 103 LYS A C 1
ATOM 822 O O . LYS A 1 103 ? 16.332 -0.951 3.837 1.00 96.31 103 LYS A O 1
ATOM 827 N N . ASP A 1 104 ? 18.322 -0.954 2.781 1.00 95.44 104 ASP A N 1
ATOM 828 C CA . ASP A 1 104 ? 18.836 -2.184 3.398 1.00 95.44 104 ASP A CA 1
ATOM 829 C C . ASP A 1 104 ? 17.853 -3.370 3.252 1.00 95.44 104 ASP A C 1
ATOM 831 O O . ASP A 1 104 ? 17.621 -4.146 4.178 1.00 95.44 104 ASP A O 1
ATOM 835 N N . GLY A 1 105 ? 17.211 -3.466 2.078 1.00 95.50 105 GLY A N 1
ATOM 836 C CA . GLY A 1 105 ? 16.223 -4.500 1.744 1.00 95.50 105 GLY A CA 1
ATOM 837 C C . GLY A 1 105 ? 14.837 -4.321 2.377 1.00 95.50 105 GLY A C 1
ATOM 838 O O . GLY A 1 105 ? 13.963 -5.159 2.158 1.00 95.50 105 GLY A O 1
ATOM 839 N N . ARG A 1 106 ? 14.607 -3.250 3.145 1.00 97.81 106 ARG A N 1
ATOM 840 C CA . ARG A 1 106 ? 13.331 -2.973 3.821 1.00 97.81 106 ARG A CA 1
ATOM 841 C C . ARG A 1 106 ? 12.648 -1.731 3.266 1.00 97.81 106 ARG A C 1
ATOM 843 O O . ARG A 1 106 ? 13.298 -0.751 2.915 1.00 97.81 106 ARG A O 1
ATOM 850 N N . ILE A 1 107 ? 11.322 -1.767 3.243 1.00 98.06 107 ILE A N 1
ATOM 851 C CA . ILE A 1 107 ? 10.463 -0.676 2.793 1.00 98.06 107 ILE A CA 1
ATOM 852 C C . ILE A 1 107 ? 10.594 0.508 3.754 1.00 98.06 107 ILE A C 1
ATOM 854 O O . ILE A 1 107 ? 10.456 0.355 4.972 1.00 98.06 107 ILE A O 1
ATOM 858 N N . THR A 1 108 ? 10.856 1.696 3.215 1.00 97.00 108 THR A N 1
ATOM 859 C CA . THR A 1 108 ? 10.996 2.924 4.004 1.00 97.00 108 THR A CA 1
ATOM 860 C C . THR A 1 108 ? 9.649 3.469 4.477 1.00 97.00 108 THR A C 1
ATOM 862 O O . THR A 1 108 ? 8.597 3.193 3.903 1.00 97.00 108 THR A O 1
ATOM 865 N N . GLN A 1 109 ? 9.684 4.290 5.531 1.00 94.19 109 GLN A N 1
ATOM 866 C CA . GLN A 1 109 ? 8.506 5.021 6.015 1.00 94.19 109 GLN A CA 1
ATOM 867 C C . GLN A 1 109 ? 8.050 6.084 5.007 1.00 94.19 109 GLN A C 1
ATOM 869 O O . GLN A 1 109 ? 6.856 6.232 4.756 1.00 94.19 109 GLN A O 1
ATOM 874 N N . THR A 1 110 ? 9.005 6.824 4.438 1.00 91.25 110 THR A N 1
ATOM 875 C CA . THR A 1 110 ? 8.738 7.856 3.434 1.00 91.25 110 THR A CA 1
ATOM 876 C C . THR A 1 110 ? 8.407 7.202 2.102 1.00 91.25 110 THR A C 1
ATOM 878 O O . THR A 1 110 ? 9.136 6.316 1.651 1.00 91.25 110 THR A O 1
ATOM 881 N N . ARG A 1 111 ? 7.310 7.645 1.488 1.00 90.62 111 ARG A N 1
ATOM 882 C CA . ARG A 1 111 ? 6.890 7.223 0.152 1.00 90.62 111 ARG A CA 1
ATOM 883 C C . ARG A 1 111 ? 7.565 8.101 -0.902 1.00 90.62 111 ARG A C 1
ATOM 885 O O . ARG A 1 111 ? 7.687 9.301 -0.663 1.00 90.62 111 ARG A O 1
ATOM 892 N N . PRO A 1 112 ? 8.011 7.539 -2.036 1.00 93.56 112 PRO A N 1
ATOM 893 C CA . PRO A 1 112 ? 8.518 8.355 -3.126 1.00 93.56 112 PRO A CA 1
ATOM 894 C C . PRO A 1 112 ? 7.367 9.166 -3.731 1.00 93.56 112 PRO A C 1
ATOM 896 O O . PRO A 1 112 ? 6.344 8.607 -4.126 1.00 93.56 112 PRO A O 1
ATOM 899 N N . GLU A 1 113 ? 7.542 10.482 -3.802 1.00 92.06 113 GLU A N 1
ATOM 900 C CA . GLU A 1 113 ? 6.655 11.360 -4.564 1.00 92.06 113 GLU A CA 1
ATOM 901 C C . GLU A 1 113 ? 7.004 11.274 -6.053 1.00 92.06 113 GLU A C 1
ATOM 903 O O . GLU A 1 113 ? 8.187 11.206 -6.427 1.00 92.06 113 GLU A O 1
ATOM 908 N N . LEU A 1 114 ? 5.963 11.247 -6.885 1.00 93.38 114 LEU A N 1
ATOM 909 C CA . LEU A 1 114 ? 6.060 11.139 -8.334 1.00 93.38 114 LEU A CA 1
ATOM 910 C C . LEU A 1 114 ? 5.491 12.412 -8.952 1.00 93.38 114 LEU A C 1
ATOM 912 O O . LEU A 1 114 ? 4.317 12.716 -8.761 1.00 93.38 114 LEU A O 1
ATOM 916 N N . ASP A 1 115 ? 6.326 13.137 -9.691 1.00 94.25 115 ASP A N 1
ATOM 917 C CA . ASP A 1 115 ? 5.834 14.149 -10.621 1.00 94.25 115 ASP A CA 1
ATOM 918 C C . ASP A 1 115 ? 5.217 13.484 -11.862 1.00 94.25 115 ASP A C 1
ATOM 920 O O . ASP A 1 115 ? 5.446 12.299 -12.126 1.00 94.25 115 ASP A O 1
ATOM 924 N N . ASP A 1 116 ? 4.452 14.250 -12.641 1.00 95.62 116 ASP A N 1
ATOM 925 C CA . ASP A 1 116 ? 3.733 13.747 -13.818 1.00 95.62 116 ASP A CA 1
ATOM 926 C C . ASP A 1 116 ? 4.656 13.021 -14.811 1.00 95.62 116 ASP A C 1
ATOM 928 O O . ASP A 1 116 ? 4.300 11.979 -15.362 1.00 95.62 116 ASP A O 1
ATOM 932 N N . SER A 1 117 ? 5.868 13.542 -15.033 1.00 95.31 117 SER A N 1
ATOM 933 C CA . SER A 1 117 ? 6.825 12.972 -15.989 1.00 95.31 117 SER A CA 1
ATOM 934 C C . SER A 1 117 ? 7.352 11.615 -15.522 1.00 95.31 117 SER A C 1
ATOM 936 O O . SER A 1 117 ? 7.319 10.634 -16.268 1.00 95.31 117 SER A O 1
ATOM 938 N N . THR A 1 118 ? 7.807 11.547 -14.271 1.00 95.81 118 THR A N 1
ATOM 939 C CA . THR A 1 118 ? 8.283 10.331 -13.606 1.00 95.81 118 THR A CA 1
ATOM 940 C C . THR A 1 118 ? 7.171 9.296 -13.572 1.00 95.81 118 THR A C 1
ATOM 942 O O . THR A 1 118 ? 7.373 8.147 -13.966 1.00 95.81 118 THR A O 1
ATOM 945 N N . PHE A 1 119 ? 5.979 9.711 -13.144 1.00 97.38 119 PHE A N 1
ATOM 946 C CA . PHE A 1 119 ? 4.812 8.852 -13.044 1.00 97.38 119 PHE A CA 1
ATOM 947 C C . PHE A 1 119 ? 4.462 8.224 -14.396 1.00 97.38 119 PHE A C 1
ATOM 949 O O . PHE A 1 119 ? 4.318 7.004 -14.481 1.00 97.38 119 PHE A O 1
ATOM 956 N N . MET A 1 120 ? 4.384 9.016 -15.470 1.00 97.56 120 MET A N 1
ATOM 957 C CA . MET A 1 120 ? 4.038 8.505 -16.800 1.00 97.56 120 MET A CA 1
ATOM 958 C C . MET A 1 120 ? 5.106 7.567 -17.374 1.00 97.56 120 MET A C 1
ATOM 960 O O . MET A 1 120 ? 4.758 6.541 -17.955 1.00 97.56 120 MET A O 1
ATOM 964 N N . GLN A 1 121 ? 6.395 7.857 -17.176 1.00 97.06 121 GLN A N 1
ATOM 965 C CA . GLN A 1 121 ? 7.473 6.957 -17.610 1.00 97.06 121 GLN A CA 1
ATOM 966 C C . GLN A 1 121 ? 7.379 5.587 -16.929 1.00 97.06 121 GLN A C 1
ATOM 968 O O . GLN A 1 121 ? 7.413 4.554 -17.597 1.00 97.06 121 GLN A O 1
ATOM 973 N N . LEU A 1 122 ? 7.198 5.580 -15.606 1.00 97.69 122 LEU A N 1
ATOM 974 C CA . LEU A 1 122 ? 7.042 4.347 -14.839 1.00 97.69 122 LEU A CA 1
ATOM 975 C C . LEU A 1 122 ? 5.759 3.604 -15.216 1.00 97.69 122 LEU A C 1
ATOM 977 O O . LEU A 1 122 ? 5.787 2.385 -15.353 1.00 97.69 122 LEU A O 1
ATOM 981 N N . THR A 1 123 ? 4.665 4.336 -15.445 1.00 97.62 123 THR A N 1
ATOM 982 C CA . THR A 1 123 ? 3.387 3.786 -15.921 1.00 97.62 123 THR A CA 1
ATOM 983 C C . THR A 1 123 ? 3.593 2.962 -17.187 1.00 97.62 123 THR 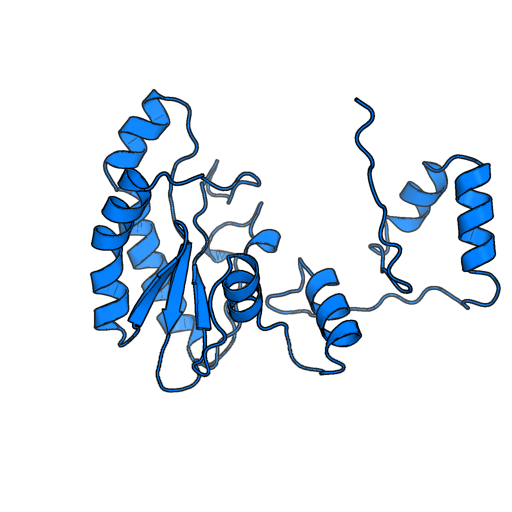A C 1
ATOM 985 O O . THR A 1 123 ? 3.211 1.794 -17.213 1.00 97.62 123 THR A O 1
ATOM 988 N N . PHE A 1 124 ? 4.246 3.524 -18.209 1.00 97.25 124 PHE A N 1
ATOM 989 C CA . PHE A 1 124 ? 4.494 2.806 -19.462 1.00 97.25 124 PHE A CA 1
ATOM 990 C C . PHE A 1 124 ? 5.377 1.569 -19.281 1.00 97.25 124 PHE A C 1
ATOM 992 O O . PHE A 1 124 ? 5.220 0.594 -20.015 1.00 97.25 124 PHE A O 1
ATOM 999 N N . ALA A 1 125 ? 6.288 1.585 -18.306 1.00 97.62 125 ALA A N 1
ATOM 1000 C CA . ALA A 1 125 ? 7.153 0.447 -18.025 1.00 97.62 125 ALA A CA 1
ATOM 1001 C C . ALA A 1 125 ? 6.388 -0.740 -17.407 1.00 97.62 125 ALA A C 1
ATOM 1003 O O . ALA A 1 125 ? 6.709 -1.888 -17.706 1.00 97.62 125 ALA A O 1
ATOM 1004 N N . ILE A 1 126 ? 5.378 -0.480 -16.567 1.00 97.19 126 ILE A N 1
ATOM 1005 C CA . ILE A 1 126 ? 4.662 -1.524 -15.809 1.00 97.19 126 ILE A CA 1
ATOM 1006 C C . ILE A 1 126 ? 3.296 -1.901 -16.401 1.00 97.19 126 ILE A C 1
ATOM 1008 O O . ILE A 1 126 ? 2.823 -3.014 -16.176 1.00 97.19 126 ILE A O 1
ATOM 1012 N N . GLU A 1 127 ? 2.666 -1.022 -17.186 1.00 96.88 127 GLU A N 1
ATOM 1013 C CA . GLU A 1 127 ? 1.354 -1.259 -17.809 1.00 96.88 127 GLU A CA 1
ATOM 1014 C C . GLU A 1 127 ? 1.257 -2.587 -18.590 1.00 96.88 127 GLU A C 1
ATOM 1016 O O . GLU A 1 127 ? 0.255 -3.294 -18.416 1.00 96.88 127 GLU A O 1
ATOM 1021 N N . PRO A 1 128 ? 2.268 -3.007 -19.383 1.00 96.81 128 PRO A N 1
ATOM 1022 C CA . PRO A 1 128 ? 2.206 -4.273 -20.114 1.00 96.81 128 PRO A CA 1
ATOM 1023 C C . PRO A 1 128 ? 2.000 -5.502 -19.218 1.00 96.81 128 PRO A C 1
ATOM 1025 O O . PRO A 1 128 ? 1.360 -6.467 -19.643 1.00 96.81 128 PRO A O 1
ATOM 1028 N N . ILE A 1 129 ? 2.501 -5.466 -17.977 1.00 96.75 129 ILE A N 1
ATOM 1029 C CA . ILE A 1 129 ? 2.351 -6.560 -17.010 1.00 96.75 129 ILE A CA 1
ATOM 1030 C C . ILE A 1 129 ? 0.884 -6.709 -16.599 1.00 96.75 129 ILE A C 1
ATOM 1032 O O . ILE A 1 129 ? 0.337 -7.813 -16.622 1.00 96.75 129 ILE A O 1
ATOM 1036 N N . PHE A 1 130 ? 0.211 -5.593 -16.307 1.00 93.56 130 PHE A N 1
ATOM 1037 C CA . PHE A 1 130 ? -1.207 -5.593 -15.944 1.00 93.56 130 PHE A CA 1
ATOM 1038 C C . PHE A 1 130 ? -2.093 -6.032 -17.108 1.00 93.56 130 PHE A C 1
ATOM 1040 O O . PHE A 1 130 ? -2.989 -6.856 -16.922 1.00 93.56 130 PHE A O 1
ATOM 1047 N N . LEU A 1 131 ? -1.806 -5.549 -18.320 1.00 92.38 131 LEU A N 1
ATOM 1048 C CA . LEU A 1 131 ? -2.554 -5.932 -19.517 1.00 92.38 131 LEU A CA 1
ATOM 1049 C C . LEU A 1 131 ? -2.471 -7.440 -19.785 1.00 92.38 131 LEU A C 1
ATOM 1051 O O . LEU A 1 131 ? -3.489 -8.066 -20.083 1.00 92.38 131 LEU A O 1
ATOM 1055 N N . LYS A 1 132 ? -1.283 -8.041 -19.629 1.00 91.69 132 LYS A N 1
ATOM 1056 C CA . LYS A 1 132 ? -1.078 -9.493 -19.768 1.00 91.69 132 LYS A CA 1
ATOM 1057 C C . LYS A 1 132 ? -1.884 -10.298 -18.743 1.00 91.69 132 LYS A C 1
ATOM 1059 O O . LYS A 1 132 ? -2.346 -11.389 -19.066 1.00 91.69 132 LYS A O 1
ATOM 1064 N N . ALA A 1 133 ? -2.085 -9.751 -17.547 1.00 89.19 133 ALA A N 1
ATOM 1065 C CA . ALA A 1 133 ? -2.903 -10.341 -16.488 1.00 89.19 133 ALA A CA 1
ATOM 1066 C C . ALA A 1 133 ? -4.409 -10.019 -16.607 1.00 89.19 133 ALA A C 1
ATOM 1068 O O . ALA A 1 133 ? -5.190 -10.346 -15.717 1.00 89.19 133 ALA A O 1
ATOM 1069 N N . GLY A 1 134 ? -4.846 -9.360 -17.689 1.00 89.31 134 GLY A N 1
ATOM 1070 C CA . GLY A 1 134 ? -6.253 -8.997 -17.896 1.00 89.31 134 GLY A CA 1
ATOM 1071 C C . GLY A 1 134 ? -6.756 -7.862 -16.994 1.00 89.31 134 GLY A C 1
ATOM 1072 O O . GLY A 1 134 ? -7.964 -7.622 -16.922 1.00 89.31 134 GLY A O 1
ATOM 1073 N N . LEU A 1 135 ? -5.847 -7.150 -16.327 1.00 91.19 135 LEU A N 1
ATOM 1074 C CA . LEU A 1 135 ? -6.135 -5.995 -15.486 1.00 91.19 135 LEU A CA 1
ATOM 1075 C C . LEU A 1 135 ? -6.125 -4.720 -16.330 1.00 91.19 135 LEU A C 1
ATOM 1077 O O . LEU A 1 135 ? -5.366 -4.579 -17.289 1.00 91.19 135 LEU A O 1
ATOM 1081 N N . ARG A 1 136 ? -6.966 -3.758 -15.954 1.00 91.69 136 ARG A N 1
ATOM 1082 C CA . ARG A 1 136 ? -6.982 -2.426 -16.560 1.00 91.69 136 ARG A CA 1
ATOM 1083 C C . ARG A 1 136 ? -6.375 -1.421 -15.602 1.00 91.69 136 ARG A C 1
ATOM 1085 O O . ARG A 1 136 ? -6.934 -1.193 -14.527 1.00 91.69 136 ARG A O 1
ATOM 1092 N N . LEU A 1 137 ? -5.286 -0.793 -16.029 1.00 93.56 137 LEU A N 1
ATOM 1093 C CA . LEU A 1 137 ? -4.680 0.323 -15.319 1.00 93.56 137 LEU A CA 1
ATOM 1094 C C . LEU A 1 137 ? -5.571 1.567 -15.450 1.00 93.56 137 LEU A C 1
ATOM 1096 O O . LEU A 1 137 ? -6.008 1.934 -16.539 1.00 93.56 137 LEU A O 1
ATOM 1100 N N . GLN A 1 138 ? -5.878 2.179 -14.316 1.00 92.56 138 GLN A N 1
ATOM 1101 C CA . GLN A 1 138 ? -6.550 3.462 -14.177 1.00 92.56 138 GLN A CA 1
ATOM 1102 C C . GLN A 1 138 ? -5.560 4.424 -13.521 1.00 92.56 138 GLN A C 1
ATOM 1104 O O . GLN A 1 138 ? -4.857 4.060 -12.578 1.00 92.56 138 GLN A O 1
ATOM 1109 N N . ILE A 1 139 ? -5.501 5.651 -14.024 1.00 92.69 139 ILE A N 1
ATOM 1110 C CA . ILE A 1 139 ? -4.577 6.680 -13.551 1.00 92.69 139 ILE A CA 1
ATOM 1111 C C . ILE A 1 139 ? -5.392 7.848 -13.026 1.00 92.69 139 ILE A C 1
ATOM 1113 O O . ILE A 1 139 ? -6.319 8.307 -13.696 1.00 92.69 139 ILE A O 1
ATOM 1117 N N . TRP A 1 140 ? -5.023 8.344 -11.851 1.00 91.50 140 TRP A N 1
ATOM 1118 C CA . TRP A 1 140 ? -5.615 9.552 -11.296 1.00 91.50 140 TRP A CA 1
ATOM 1119 C C . TRP A 1 140 ? -4.625 10.259 -10.375 1.00 91.50 140 TRP A C 1
ATOM 1121 O O . TRP A 1 140 ? -4.131 9.632 -9.447 1.00 91.50 140 TRP A O 1
ATOM 1131 N N . ASP A 1 141 ? -4.330 11.536 -10.630 1.00 90.56 141 ASP A N 1
ATOM 1132 C CA . ASP A 1 141 ? -3.463 12.373 -9.780 1.00 90.56 141 ASP A CA 1
ATOM 1133 C C . A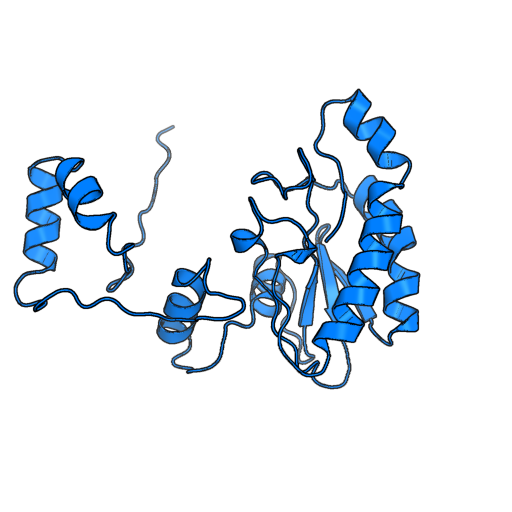SP A 1 141 ? -2.139 11.686 -9.373 1.00 90.56 141 ASP A C 1
ATOM 1135 O O . ASP A 1 141 ? -1.837 11.531 -8.192 1.00 90.56 141 ASP A O 1
ATOM 1139 N N . CYS A 1 142 ? -1.391 11.153 -10.347 1.00 93.81 142 CYS A N 1
ATOM 1140 C CA . CYS A 1 142 ? -0.152 10.385 -10.123 1.00 93.81 142 CYS A CA 1
ATOM 1141 C C . CYS A 1 142 ? -0.296 9.155 -9.203 1.00 93.81 142 CYS A C 1
ATOM 1143 O O . CYS A 1 142 ? 0.654 8.728 -8.543 1.00 93.81 142 CYS A O 1
ATOM 1145 N N . HIS A 1 143 ? -1.478 8.537 -9.200 1.00 94.25 143 HIS A N 1
ATOM 1146 C CA . HIS A 1 143 ? -1.740 7.255 -8.559 1.00 94.25 143 HIS A CA 1
ATOM 1147 C C . HIS A 1 143 ? -2.158 6.195 -9.572 1.00 94.25 143 HIS A C 1
ATOM 1149 O O . HIS A 1 143 ? -2.941 6.449 -10.492 1.00 94.25 143 HIS A O 1
ATOM 1155 N N . TRP A 1 144 ? -1.673 4.975 -9.347 1.00 95.69 144 TRP A N 1
ATOM 1156 C CA . TRP A 1 144 ? -2.094 3.795 -10.085 1.00 95.69 144 TRP A CA 1
ATOM 1157 C C . TRP A 1 144 ? -3.222 3.079 -9.359 1.00 95.69 144 TRP A C 1
ATOM 1159 O O . TRP A 1 144 ? -3.122 2.726 -8.177 1.00 95.69 144 TRP A O 1
ATOM 1169 N N . PHE A 1 145 ? -4.266 2.792 -10.117 1.00 94.75 145 PHE A N 1
ATOM 1170 C CA . PHE A 1 145 ? -5.353 1.932 -9.708 1.00 94.75 145 PHE A CA 1
ATOM 1171 C C . PHE A 1 145 ? -5.534 0.810 -10.721 1.00 94.75 145 PHE A C 1
ATOM 1173 O O . PHE A 1 145 ? -5.282 0.988 -11.908 1.00 94.75 145 PHE A O 1
ATOM 1180 N N . LEU A 1 146 ? -5.985 -0.353 -10.271 1.00 93.31 146 LEU A N 1
ATOM 1181 C CA . LEU A 1 146 ? -6.293 -1.474 -11.151 1.00 93.31 146 LEU A CA 1
ATOM 1182 C C . LEU A 1 146 ? -7.769 -1.808 -11.039 1.00 93.31 146 LEU A C 1
ATOM 1184 O O . LEU A 1 146 ? -8.326 -1.837 -9.944 1.00 93.31 146 LEU A O 1
ATOM 1188 N N . THR A 1 147 ? -8.380 -2.087 -12.182 1.00 91.56 147 THR A N 1
ATOM 1189 C CA . THR A 1 147 ? -9.757 -2.572 -12.269 1.00 91.56 147 THR A CA 1
ATOM 1190 C C . THR A 1 147 ? -9.806 -3.877 -13.039 1.00 91.56 147 THR A C 1
ATOM 1192 O O . THR A 1 147 ? -9.017 -4.111 -13.961 1.00 91.56 147 THR A O 1
ATOM 1195 N N . ARG A 1 148 ? -10.773 -4.718 -12.685 1.00 87.25 148 ARG A N 1
ATOM 1196 C CA . ARG A 1 148 ? -11.111 -5.942 -13.415 1.00 87.25 148 ARG A CA 1
ATOM 1197 C C . ARG A 1 148 ? -12.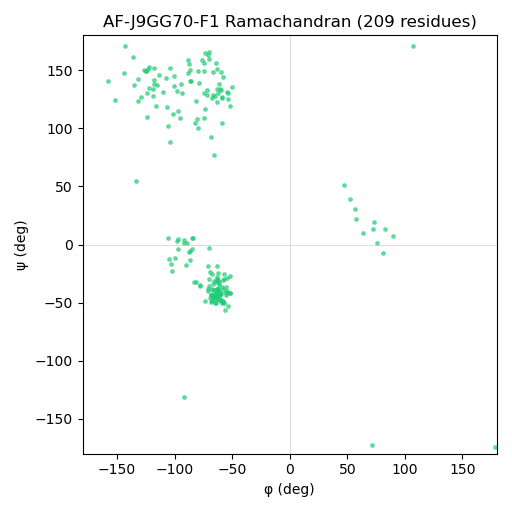616 -6.180 -13.401 1.00 87.25 148 ARG A C 1
ATOM 1199 O O . ARG A 1 148 ? -13.369 -5.446 -12.769 1.00 87.25 148 ARG A O 1
ATOM 1206 N N . ARG A 1 149 ? -13.056 -7.157 -14.197 1.00 81.50 149 ARG A N 1
ATOM 1207 C CA . ARG A 1 149 ? -14.481 -7.491 -14.364 1.00 81.50 149 ARG A CA 1
ATOM 1208 C C . ARG A 1 149 ? -15.034 -8.403 -13.273 1.00 81.50 149 ARG A C 1
ATOM 1210 O O . ARG A 1 149 ? -16.221 -8.330 -12.994 1.00 81.50 149 ARG A O 1
ATOM 1217 N N . GLU A 1 150 ? -14.197 -9.278 -12.738 1.00 81.62 150 GLU A N 1
ATOM 1218 C CA . GLU A 1 150 ? -14.559 -10.295 -11.744 1.00 81.62 150 GLU A CA 1
ATOM 1219 C C . GLU A 1 150 ? -13.782 -10.033 -10.467 1.00 81.62 150 GLU A C 1
ATOM 1221 O O . GLU A 1 150 ? -12.669 -9.537 -10.580 1.00 81.62 150 GLU A O 1
ATOM 1226 N N . ASP A 1 151 ? -14.303 -10.415 -9.307 1.00 79.88 151 ASP A N 1
ATOM 1227 C CA . ASP A 1 151 ? -13.605 -10.202 -8.040 1.00 79.88 151 ASP A CA 1
ATOM 1228 C C . ASP A 1 151 ? -12.262 -10.958 -7.984 1.00 79.88 151 ASP A C 1
ATOM 1230 O O . ASP A 1 151 ? -12.166 -12.159 -8.258 1.00 79.88 151 ASP A O 1
ATOM 1234 N N . TRP A 1 152 ? -11.202 -10.254 -7.599 1.00 83.94 152 TRP A N 1
ATOM 1235 C CA . TRP A 1 152 ? -9.919 -10.796 -7.202 1.00 83.94 152 TRP A CA 1
ATOM 1236 C C . TRP A 1 152 ? -10.048 -11.266 -5.755 1.00 83.94 152 TRP A C 1
ATOM 1238 O O . TRP A 1 152 ? -9.982 -10.470 -4.822 1.00 83.94 152 TRP A O 1
ATOM 1248 N N . ALA A 1 153 ? -10.221 -12.574 -5.547 1.00 87.44 153 ALA A N 1
ATOM 1249 C CA . ALA A 1 153 ? -10.215 -13.182 -4.216 1.00 87.44 153 ALA A CA 1
ATOM 1250 C C . ALA A 1 153 ? -8.818 -13.067 -3.571 1.00 87.44 153 ALA A C 1
ATOM 1252 O O . ALA A 1 153 ? -8.023 -14.008 -3.558 1.00 87.44 153 ALA A O 1
ATOM 1253 N N . LEU A 1 154 ? -8.511 -11.867 -3.088 1.00 91.56 154 LEU A N 1
ATOM 1254 C CA . LEU A 1 154 ? -7.214 -11.420 -2.622 1.00 91.56 154 LEU A CA 1
ATOM 1255 C C . LEU A 1 154 ? -7.413 -10.486 -1.427 1.00 91.56 154 LEU A C 1
ATOM 1257 O O . LEU A 1 154 ? -8.376 -9.734 -1.327 1.00 91.56 154 LEU A O 1
ATOM 1261 N N . THR A 1 155 ? -6.475 -10.508 -0.500 1.00 93.69 155 THR A N 1
ATOM 1262 C CA . THR A 1 155 ? -6.287 -9.482 0.521 1.00 93.69 155 THR A CA 1
ATOM 1263 C C . THR A 1 155 ? -4.798 -9.189 0.582 1.00 93.69 155 THR A C 1
ATOM 1265 O O . THR A 1 155 ? -3.985 -10.111 0.522 1.00 93.69 155 THR A O 1
ATOM 1268 N N . ALA A 1 156 ? -4.430 -7.914 0.682 1.00 94.94 156 ALA A N 1
ATOM 1269 C CA . ALA A 1 156 ? -3.041 -7.479 0.725 1.00 94.94 156 ALA A CA 1
ATOM 1270 C C . ALA A 1 156 ? -2.757 -6.662 1.983 1.00 94.94 156 ALA A C 1
ATOM 1272 O O . ALA A 1 156 ? -3.638 -5.987 2.516 1.00 94.94 156 ALA A O 1
ATOM 1273 N N . THR A 1 157 ? -1.514 -6.708 2.467 1.00 95.75 157 THR A N 1
ATOM 1274 C CA . THR A 1 157 ? -1.066 -5.792 3.521 1.00 95.75 157 THR A CA 1
ATOM 1275 C C . THR A 1 157 ? -1.226 -4.344 3.047 1.00 95.75 157 THR A C 1
ATOM 1277 O O . THR A 1 157 ? -0.682 -3.993 1.999 1.00 95.75 157 THR A O 1
ATOM 1280 N N . PRO A 1 158 ? -1.925 -3.479 3.805 1.00 94.50 158 PRO A N 1
ATOM 1281 C CA . PRO A 1 158 ? -2.149 -2.107 3.380 1.00 94.50 158 PRO A CA 1
ATOM 1282 C C . PRO A 1 158 ? -0.839 -1.328 3.346 1.00 94.50 158 PRO A C 1
ATOM 1284 O O . PRO A 1 158 ? 0.056 -1.554 4.167 1.00 94.50 158 PRO A O 1
ATOM 1287 N N . ALA A 1 159 ? -0.736 -0.358 2.437 1.00 92.88 159 ALA A N 1
ATOM 1288 C CA . ALA A 1 159 ? 0.508 0.369 2.203 1.00 92.88 159 ALA A CA 1
ATOM 1289 C C . ALA A 1 159 ? 1.083 0.985 3.493 1.00 92.88 159 ALA A C 1
ATOM 1291 O O . ALA A 1 159 ? 2.278 0.880 3.766 1.00 92.88 159 ALA A O 1
ATOM 1292 N N . MET A 1 160 ? 0.251 1.562 4.361 1.00 91.94 160 MET A N 1
ATOM 1293 C CA . MET A 1 160 ? 0.733 2.156 5.616 1.00 91.94 160 MET A CA 1
ATOM 1294 C C . MET A 1 160 ? 1.368 1.151 6.593 1.00 91.94 160 MET A C 1
ATOM 1296 O O . MET A 1 160 ? 2.105 1.548 7.491 1.00 91.94 160 MET A O 1
ATOM 1300 N N . ALA A 1 161 ? 1.101 -0.143 6.412 1.00 94.94 161 ALA A N 1
ATOM 1301 C CA . ALA A 1 161 ? 1.631 -1.236 7.214 1.00 94.94 161 ALA A CA 1
ATOM 1302 C C . ALA A 1 161 ? 2.844 -1.931 6.577 1.00 94.94 161 ALA A C 1
ATOM 1304 O O . ALA A 1 161 ? 3.332 -2.914 7.136 1.00 94.94 161 ALA A O 1
ATOM 1305 N N . LEU A 1 162 ? 3.329 -1.455 5.428 1.00 95.94 162 LEU A N 1
ATOM 1306 C CA . LEU A 1 162 ? 4.526 -1.976 4.763 1.00 95.94 162 LEU A CA 1
ATOM 1307 C C . LEU A 1 162 ? 5.860 -1.508 5.370 1.00 95.94 162 LEU A C 1
ATOM 1309 O O . LEU A 1 162 ? 6.777 -2.328 5.406 1.00 95.94 162 LEU A O 1
ATOM 1313 N N . PRO A 1 163 ? 6.017 -0.266 5.881 1.00 97.25 163 PRO A N 1
ATOM 1314 C CA . PRO A 1 163 ? 7.306 0.202 6.381 1.00 97.25 163 PRO A CA 1
ATOM 1315 C C . PRO A 1 163 ? 7.970 -0.758 7.370 1.00 97.25 163 PRO A C 1
ATOM 1317 O O . PRO A 1 163 ? 7.331 -1.320 8.270 1.00 97.25 163 PRO A O 1
ATOM 1320 N N . GLY A 1 164 ? 9.268 -0.971 7.177 1.00 97.19 164 GLY A N 1
ATOM 1321 C CA . GLY A 1 164 ? 10.083 -1.905 7.943 1.00 97.19 164 GLY A CA 1
ATOM 1322 C C . GLY A 1 164 ? 9.975 -3.371 7.514 1.00 97.19 164 GLY A C 1
ATOM 1323 O O . GLY A 1 164 ? 10.762 -4.162 8.020 1.00 97.19 164 GLY A O 1
ATOM 1324 N N . LEU A 1 165 ? 9.075 -3.758 6.602 1.00 97.31 165 LEU A N 1
ATOM 1325 C CA . LEU A 1 165 ? 9.064 -5.105 6.007 1.00 97.31 165 LEU A CA 1
ATOM 1326 C C . LEU A 1 165 ? 9.973 -5.168 4.787 1.00 97.31 165 LEU A C 1
ATOM 1328 O O . LEU A 1 165 ? 10.194 -4.167 4.113 1.00 97.31 165 LEU A O 1
ATOM 1332 N N . THR A 1 166 ? 10.442 -6.363 4.466 1.00 96.75 166 THR A N 1
ATOM 1333 C CA . THR A 1 166 ? 10.821 -6.699 3.089 1.00 96.75 166 THR A CA 1
ATOM 1334 C C . THR A 1 166 ? 9.555 -6.895 2.233 1.00 96.75 166 THR A C 1
ATOM 1336 O O . THR A 1 166 ? 8.508 -7.252 2.784 1.00 96.75 166 THR A O 1
ATOM 1339 N N . PRO A 1 167 ? 9.614 -6.735 0.898 1.00 94.56 167 PRO A N 1
ATOM 1340 C CA . PRO A 1 167 ? 8.463 -7.006 0.026 1.00 94.56 167 PRO A CA 1
ATOM 1341 C C . PRO A 1 167 ? 7.897 -8.423 0.201 1.00 94.56 167 PRO A C 1
ATOM 1343 O O . PRO A 1 167 ? 6.688 -8.627 0.258 1.00 94.56 167 PRO A O 1
ATOM 1346 N N . HIS A 1 168 ? 8.765 -9.413 0.428 1.00 92.31 168 HIS A N 1
ATOM 1347 C CA . HIS A 1 168 ? 8.341 -10.791 0.677 1.00 92.31 168 HIS A CA 1
ATOM 1348 C C . HIS A 1 168 ? 7.574 -10.962 2.004 1.00 92.31 168 HIS A C 1
ATOM 1350 O O . HIS A 1 168 ? 6.659 -11.783 2.084 1.00 92.31 168 HIS A O 1
ATOM 1356 N N . GLU A 1 169 ? 7.922 -10.199 3.046 1.00 95.44 169 GLU A N 1
ATOM 1357 C CA . GLU A 1 169 ? 7.224 -10.211 4.342 1.00 95.44 169 GLU A CA 1
ATOM 1358 C C . GLU A 1 169 ? 5.828 -9.561 4.281 1.00 95.44 169 GLU A C 1
ATOM 1360 O O . GLU A 1 169 ? 5.008 -9.810 5.175 1.00 95.44 169 GLU A O 1
ATOM 1365 N N . ALA A 1 170 ? 5.542 -8.751 3.252 1.00 94.62 170 ALA A N 1
ATOM 1366 C CA . ALA A 1 170 ? 4.201 -8.242 2.993 1.00 94.62 170 ALA A CA 1
ATOM 1367 C C . ALA A 1 170 ? 3.264 -9.405 2.640 1.00 94.62 170 ALA A C 1
ATOM 1369 O O . ALA A 1 170 ? 3.560 -10.263 1.795 1.00 94.62 170 ALA A O 1
ATOM 1370 N N . ARG A 1 171 ? 2.130 -9.476 3.339 1.00 95.75 171 ARG A N 1
ATOM 1371 C CA . ARG A 1 171 ? 1.209 -10.600 3.204 1.00 95.75 171 ARG A CA 1
ATOM 1372 C C . ARG A 1 171 ? 0.260 -10.373 2.043 1.00 95.75 171 ARG A C 1
ATOM 1374 O O . ARG A 1 171 ? -0.225 -9.266 1.820 1.00 95.75 171 ARG A O 1
ATOM 1381 N N . LEU A 1 172 ? 0.019 -11.469 1.340 1.00 95.62 172 LEU A N 1
ATOM 1382 C CA . LEU A 1 172 ? -1.028 -11.628 0.350 1.00 95.62 172 LEU A CA 1
ATOM 1383 C C . LEU A 1 172 ? -1.760 -12.909 0.736 1.00 95.62 172 LEU A C 1
ATOM 1385 O O . LEU A 1 172 ? -1.113 -13.939 0.934 1.00 95.62 172 LEU A O 1
ATOM 1389 N N . GLU A 1 173 ? -3.071 -12.831 0.885 1.00 95.38 173 GLU A N 1
ATOM 1390 C CA . GLU A 1 173 ? -3.941 -13.941 1.272 1.00 95.38 173 GLU A CA 1
ATOM 1391 C C . GLU A 1 173 ? -5.069 -14.074 0.243 1.00 95.38 173 GLU A C 1
ATOM 1393 O O . GLU A 1 173 ? -5.459 -13.084 -0.370 1.00 95.38 173 GLU A O 1
ATOM 1398 N N . GLY A 1 174 ? -5.577 -15.290 0.038 1.00 94.81 174 GLY A N 1
ATOM 1399 C CA . GLY A 1 174 ? -6.597 -15.596 -0.972 1.00 94.81 174 GLY A CA 1
ATOM 1400 C C . GLY A 1 174 ? -6.057 -16.375 -2.173 1.00 94.81 174 GLY A C 1
ATOM 1401 O O . GLY A 1 174 ? -4.848 -16.569 -2.323 1.00 94.81 174 GLY A O 1
ATOM 1402 N N . ASP A 1 175 ? -6.970 -16.841 -3.022 1.00 94.19 175 ASP A N 1
ATOM 1403 C CA . ASP A 1 175 ? -6.682 -17.794 -4.102 1.00 94.19 175 ASP A CA 1
ATOM 1404 C C . ASP A 1 175 ? -5.713 -17.226 -5.147 1.00 94.19 175 ASP A C 1
ATOM 1406 O O . ASP A 1 175 ? -4.904 -17.955 -5.720 1.00 94.19 175 ASP A O 1
ATOM 1410 N N . ALA A 1 176 ? -5.736 -15.906 -5.350 1.00 92.44 176 ALA A N 1
ATOM 1411 C CA . ALA A 1 176 ? -4.867 -15.231 -6.307 1.00 92.44 176 ALA A CA 1
ATOM 1412 C C . ALA A 1 176 ? -3.507 -14.787 -5.733 1.00 92.44 176 ALA A C 1
ATOM 1414 O O . ALA A 1 176 ? -2.703 -14.187 -6.447 1.00 92.44 176 ALA A O 1
ATOM 1415 N N . ALA A 1 177 ? -3.214 -15.057 -4.455 1.00 94.94 177 ALA A N 1
ATOM 1416 C CA . ALA A 1 177 ? -2.035 -14.510 -3.779 1.00 94.94 177 ALA A CA 1
ATOM 1417 C C . ALA A 1 177 ? -0.702 -14.886 -4.453 1.00 94.94 177 ALA A C 1
ATOM 1419 O O . ALA A 1 177 ? 0.218 -14.067 -4.493 1.00 94.94 177 ALA A O 1
ATOM 1420 N N . LEU A 1 178 ? -0.585 -16.108 -4.987 1.00 93.88 178 LEU A N 1
ATOM 1421 C CA . LEU A 1 178 ? 0.631 -16.560 -5.670 1.00 93.88 178 LEU A CA 1
ATOM 1422 C C . LEU A 1 178 ? 0.838 -15.836 -7.006 1.00 93.88 178 LEU A C 1
ATOM 1424 O O . LEU A 1 178 ? 1.940 -15.363 -7.276 1.00 93.88 178 LEU A O 1
ATOM 1428 N N . GLU A 1 179 ? -0.219 -15.731 -7.811 1.00 93.88 179 GLU A N 1
ATOM 1429 C CA . GLU A 1 179 ? -0.203 -15.029 -9.099 1.00 93.88 179 GLU A CA 1
ATOM 1430 C C . GLU A 1 179 ? 0.160 -13.552 -8.908 1.00 93.88 179 GLU A C 1
ATOM 1432 O O . GLU A 1 179 ? 1.068 -13.035 -9.558 1.00 93.88 179 GLU A O 1
ATOM 1437 N N . VAL A 1 180 ? -0.485 -12.888 -7.945 1.00 94.44 180 VAL A N 1
ATOM 1438 C CA . VAL A 1 180 ? -0.212 -11.483 -7.612 1.00 94.44 180 VAL A CA 1
ATOM 1439 C C . VAL A 1 180 ? 1.230 -11.305 -7.156 1.00 94.44 180 VAL A C 1
ATOM 1441 O O . VAL A 1 180 ? 1.892 -10.358 -7.566 1.00 94.44 180 VAL A O 1
ATOM 1444 N N . ARG A 1 181 ? 1.756 -12.221 -6.335 1.00 95.88 181 ARG A N 1
ATOM 1445 C CA . ARG A 1 181 ? 3.144 -12.141 -5.863 1.00 95.88 181 ARG A CA 1
ATOM 1446 C C . ARG A 1 181 ? 4.142 -12.209 -7.016 1.00 95.88 181 ARG A C 1
ATOM 1448 O O . ARG A 1 181 ? 5.100 -11.442 -7.024 1.00 95.88 181 ARG A O 1
ATOM 1455 N N . GLN A 1 182 ? 3.908 -13.091 -7.985 1.00 95.69 182 GLN A N 1
ATOM 1456 C CA . GLN A 1 182 ? 4.743 -13.193 -9.184 1.00 95.69 182 GLN A CA 1
ATOM 1457 C C . GLN A 1 182 ? 4.685 -11.903 -10.009 1.00 95.69 182 GLN A C 1
ATOM 1459 O O . GLN A 1 182 ? 5.728 -11.386 -10.404 1.00 95.69 182 GLN A O 1
ATOM 1464 N N . MET A 1 183 ? 3.484 -11.350 -10.190 1.00 95.88 183 MET A N 1
ATOM 1465 C CA . MET A 1 183 ? 3.276 -10.079 -10.884 1.00 95.88 183 MET A CA 1
ATOM 1466 C C . MET A 1 183 ? 4.018 -8.922 -10.203 1.00 95.88 183 MET A C 1
ATOM 1468 O O . MET A 1 183 ? 4.737 -8.178 -10.866 1.00 95.88 183 MET A O 1
ATOM 1472 N N . LEU A 1 184 ? 3.895 -8.793 -8.878 1.00 96.06 184 LEU A N 1
ATOM 1473 C CA . LEU A 1 184 ? 4.587 -7.759 -8.107 1.00 96.06 184 LEU A CA 1
ATOM 1474 C C . LEU A 1 184 ? 6.108 -7.920 -8.180 1.00 96.06 184 LEU A C 1
ATOM 1476 O O . LEU A 1 184 ? 6.800 -6.930 -8.358 1.00 96.06 184 LEU A O 1
ATOM 1480 N N . THR A 1 185 ? 6.637 -9.148 -8.155 1.00 96.50 185 THR A N 1
ATOM 1481 C CA . THR A 1 185 ? 8.085 -9.389 -8.324 1.00 96.50 185 THR A CA 1
ATOM 1482 C C . THR A 1 185 ? 8.595 -8.956 -9.707 1.00 96.50 185 THR A C 1
ATOM 1484 O O . THR A 1 185 ? 9.696 -8.411 -9.828 1.00 96.50 185 THR A O 1
ATOM 1487 N N . GLU A 1 186 ? 7.808 -9.171 -10.766 1.00 97.38 186 GLU A N 1
ATOM 1488 C CA . GLU A 1 186 ? 8.145 -8.690 -12.113 1.00 97.38 186 GLU A CA 1
ATOM 1489 C C . GLU A 1 186 ? 8.150 -7.153 -12.161 1.00 97.38 186 GLU A C 1
ATOM 1491 O O . GLU A 1 186 ? 9.099 -6.549 -12.665 1.00 97.38 186 GLU A O 1
ATOM 1496 N N . ILE A 1 187 ? 7.152 -6.514 -11.544 1.00 97.44 187 ILE A N 1
ATOM 1497 C CA . ILE A 1 187 ? 7.063 -5.051 -11.428 1.00 97.44 187 ILE A CA 1
ATOM 1498 C C . ILE A 1 187 ? 8.229 -4.478 -10.613 1.00 97.44 187 ILE A C 1
ATOM 1500 O O . ILE A 1 187 ? 8.856 -3.517 -11.050 1.00 97.44 187 ILE A O 1
ATOM 1504 N N . GLU A 1 188 ? 8.561 -5.073 -9.468 1.00 97.31 188 GLU A N 1
ATOM 1505 C CA . GLU A 1 188 ? 9.715 -4.702 -8.638 1.00 97.31 188 GLU A CA 1
ATOM 1506 C C . GLU A 1 188 ? 11.015 -4.742 -9.447 1.00 97.31 188 GLU A C 1
ATOM 1508 O O . GLU A 1 188 ? 11.816 -3.811 -9.398 1.00 97.31 188 GLU A O 1
ATOM 1513 N N . THR A 1 189 ? 11.202 -5.784 -10.260 1.00 97.56 189 THR A N 1
ATOM 1514 C CA . THR A 1 189 ? 12.382 -5.918 -11.124 1.00 97.56 189 THR A CA 1
ATOM 1515 C C . THR A 1 189 ? 12.467 -4.772 -12.137 1.00 97.56 189 THR A C 1
ATOM 1517 O O . THR A 1 189 ? 13.534 -4.175 -12.316 1.00 97.56 189 THR A O 1
ATOM 1520 N N . ILE A 1 190 ? 11.345 -4.431 -12.778 1.00 98.12 190 ILE A N 1
ATOM 1521 C CA . ILE A 1 190 ? 11.260 -3.328 -13.745 1.00 98.12 190 ILE A CA 1
ATOM 1522 C C . ILE A 1 190 ? 11.538 -1.986 -13.059 1.00 98.12 190 ILE A 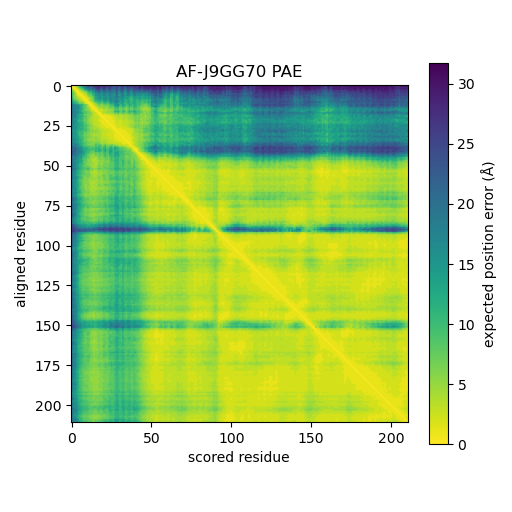C 1
ATOM 1524 O O . ILE A 1 190 ? 12.381 -1.221 -13.523 1.00 98.12 190 ILE A O 1
ATOM 1528 N N . LEU A 1 191 ? 10.863 -1.705 -11.943 1.00 98.00 191 LEU A N 1
ATOM 1529 C CA . LEU A 1 191 ? 10.961 -0.426 -11.243 1.00 98.00 191 LEU A CA 1
ATOM 1530 C C . LEU A 1 191 ? 12.348 -0.217 -10.630 1.00 98.00 191 LEU A C 1
ATOM 1532 O O . LEU A 1 191 ? 12.968 0.816 -10.876 1.00 98.00 191 LEU A O 1
ATOM 1536 N N . ALA A 1 192 ? 12.892 -1.209 -9.921 1.00 96.88 192 ALA A N 1
ATOM 1537 C CA . ALA A 1 192 ? 14.205 -1.102 -9.285 1.00 96.88 192 ALA A CA 1
ATOM 1538 C C . ALA A 1 192 ? 15.336 -0.862 -10.303 1.00 96.88 192 ALA A C 1
ATOM 1540 O O . ALA A 1 192 ? 16.281 -0.114 -10.022 1.00 96.88 192 ALA A O 1
ATOM 1541 N N . SER A 1 193 ? 15.227 -1.456 -11.498 1.00 97.19 193 SER A N 1
ATOM 1542 C CA . SER A 1 193 ? 16.194 -1.292 -12.593 1.00 97.19 193 SER A CA 1
ATOM 1543 C C . SER A 1 193 ? 15.929 -0.079 -13.493 1.00 97.19 193 SER A C 1
ATOM 1545 O O . SER A 1 193 ? 16.761 0.231 -14.349 1.00 97.19 193 SER A O 1
ATOM 1547 N N . HIS A 1 194 ? 14.820 0.644 -13.293 1.00 98.19 194 HIS A N 1
ATOM 1548 C CA . HIS A 1 194 ? 14.445 1.759 -14.153 1.00 98.19 194 HIS A CA 1
ATOM 1549 C C . HIS A 1 194 ? 15.493 2.894 -14.094 1.00 98.19 194 HIS A C 1
ATOM 1551 O O . HIS A 1 194 ? 15.884 3.311 -12.995 1.00 98.19 194 HIS A O 1
ATOM 1557 N N . PRO A 1 195 ? 15.924 3.463 -15.242 1.00 97.12 195 PRO A N 1
ATOM 1558 C CA . PRO A 1 195 ? 16.968 4.496 -15.293 1.00 97.12 195 PRO A CA 1
ATOM 1559 C C . PRO A 1 195 ? 16.699 5.724 -14.415 1.00 97.12 195 PRO A C 1
ATOM 1561 O O . PRO A 1 195 ? 17.635 6.323 -13.887 1.00 97.12 195 PRO A O 1
ATOM 1564 N N . ILE A 1 196 ? 15.424 6.050 -14.179 1.00 96.75 196 ILE A N 1
ATOM 1565 C CA . ILE A 1 196 ? 15.014 7.178 -13.329 1.00 96.75 196 ILE A CA 1
ATOM 1566 C C . ILE A 1 196 ? 15.577 7.092 -11.907 1.00 96.75 196 ILE A C 1
ATOM 1568 O O . ILE A 1 196 ? 15.862 8.111 -11.284 1.00 96.75 196 ILE A O 1
ATOM 1572 N N . ASN A 1 197 ? 15.814 5.882 -11.393 1.00 97.12 197 ASN A N 1
ATOM 1573 C CA . ASN A 1 197 ? 16.399 5.708 -10.070 1.00 97.12 197 ASN A CA 1
ATOM 1574 C C . ASN A 1 197 ? 17.858 6.178 -10.011 1.00 97.12 197 ASN A C 1
ATOM 1576 O O . ASN A 1 197 ? 18.324 6.557 -8.939 1.00 97.12 197 ASN A O 1
ATOM 1580 N N . ALA A 1 198 ? 18.594 6.195 -11.127 1.00 96.06 198 ALA A N 1
ATOM 1581 C CA . ALA A 1 198 ? 19.925 6.800 -11.167 1.00 96.06 198 ALA A CA 1
ATOM 1582 C C . ALA A 1 198 ? 19.844 8.326 -11.003 1.00 96.06 198 ALA A C 1
ATOM 1584 O O . ALA A 1 198 ? 20.594 8.902 -10.215 1.00 96.06 198 ALA A O 1
ATOM 1585 N N . GLU A 1 199 ? 18.889 8.966 -11.681 1.00 94.94 199 GLU A N 1
ATOM 1586 C CA . GLU A 1 199 ? 18.655 10.410 -11.584 1.00 94.94 199 GLU A CA 1
ATOM 1587 C C . GLU A 1 199 ? 18.195 10.817 -10.182 1.00 94.94 199 GLU A C 1
ATOM 1589 O O . GLU A 1 199 ? 18.728 11.763 -9.602 1.00 94.94 199 GLU A O 1
ATOM 1594 N N . ARG A 1 200 ? 17.255 10.064 -9.599 1.00 95.31 200 ARG A N 1
ATOM 1595 C CA . ARG A 1 200 ? 16.752 10.310 -8.240 1.00 95.31 200 ARG A CA 1
ATOM 1596 C C . ARG A 1 200 ? 17.853 10.165 -7.196 1.00 95.31 200 ARG A C 1
ATOM 1598 O O . ARG A 1 200 ? 18.015 11.049 -6.359 1.00 95.31 200 ARG A O 1
ATOM 1605 N N . ARG A 1 201 ? 18.701 9.131 -7.302 1.00 95.25 201 ARG A N 1
ATOM 1606 C CA . ARG A 1 201 ? 19.885 8.983 -6.433 1.00 95.25 201 ARG A CA 1
ATOM 1607 C C . ARG A 1 201 ? 20.843 10.166 -6.559 1.00 95.25 201 ARG A C 1
ATOM 1609 O O . ARG A 1 201 ? 21.321 10.650 -5.538 1.00 95.25 201 ARG A O 1
ATOM 1616 N N . ALA A 1 202 ? 21.095 10.657 -7.775 1.00 95.88 202 ALA A N 1
ATOM 1617 C CA . ALA A 1 202 ? 21.960 11.819 -7.993 1.00 95.88 202 ALA A CA 1
ATOM 1618 C C . ALA A 1 202 ? 21.407 13.104 -7.346 1.00 95.88 202 ALA A C 1
ATOM 1620 O O . ALA A 1 202 ? 22.184 13.955 -6.918 1.00 95.88 202 ALA A O 1
ATOM 1621 N N . LYS A 1 203 ? 20.078 13.222 -7.231 1.00 94.56 203 LYS A N 1
ATOM 1622 C CA . LYS A 1 203 ? 19.381 14.327 -6.552 1.00 94.56 203 LYS A CA 1
ATOM 1623 C C . LYS A 1 203 ? 19.175 14.106 -5.045 1.00 94.56 203 LYS A C 1
ATOM 1625 O O . LYS A 1 203 ? 18.718 15.014 -4.360 1.00 94.56 203 LYS A O 1
ATOM 1630 N N . GLY A 1 204 ? 19.506 12.925 -4.517 1.00 93.44 204 GLY A N 1
ATOM 1631 C CA . GLY A 1 204 ? 19.223 12.555 -3.125 1.00 93.44 204 GLY A CA 1
ATOM 1632 C C . GLY A 1 204 ? 17.743 12.264 -2.840 1.00 93.44 204 GLY A C 1
ATOM 1633 O O . GLY A 1 204 ? 17.323 12.301 -1.685 1.00 93.44 204 GLY A O 1
ATOM 1634 N N . GLU A 1 205 ? 16.951 11.976 -3.872 1.00 94.56 205 GLU A N 1
ATOM 1635 C CA . GLU A 1 205 ? 15.531 11.639 -3.769 1.00 94.56 205 GLU A CA 1
ATOM 1636 C C . GLU A 1 205 ? 15.325 10.131 -3.513 1.00 94.56 205 GLU A C 1
ATOM 1638 O O . GLU A 1 205 ? 16.121 9.308 -3.981 1.00 94.56 205 GLU A O 1
ATOM 1643 N N . PRO A 1 206 ? 14.242 9.725 -2.818 1.00 95.62 206 PRO A N 1
ATOM 1644 C CA . PRO A 1 206 ? 13.908 8.311 -2.637 1.00 95.62 206 PRO A CA 1
ATOM 1645 C C . PRO A 1 206 ? 13.661 7.611 -3.980 1.00 95.62 206 PRO A C 1
ATOM 1647 O O . PRO A 1 206 ? 12.921 8.138 -4.814 1.00 95.62 206 PRO A O 1
ATOM 1650 N N . THR A 1 207 ? 14.240 6.426 -4.191 1.00 97.00 207 THR A N 1
ATOM 1651 C CA . THR A 1 207 ? 14.029 5.604 -5.398 1.00 97.00 207 THR A CA 1
ATOM 1652 C C . THR A 1 207 ? 12.632 4.982 -5.443 1.00 97.00 207 THR A C 1
ATOM 1654 O O . THR A 1 207 ? 11.940 4.917 -4.430 1.00 97.00 207 THR A O 1
ATOM 1657 N N . ILE A 1 208 ? 12.205 4.526 -6.620 1.00 97.50 208 ILE A N 1
ATOM 1658 C CA . ILE A 1 208 ? 10.995 3.722 -6.799 1.00 97.50 208 ILE A CA 1
ATOM 1659 C C . ILE A 1 208 ? 11.432 2.287 -7.072 1.00 97.50 208 ILE A C 1
ATOM 1661 O O . ILE A 1 208 ? 11.862 1.973 -8.178 1.00 97.50 208 ILE A O 1
ATOM 1665 N N . ASP A 1 209 ? 11.344 1.431 -6.061 1.00 97.38 209 ASP A N 1
ATOM 1666 C CA . ASP A 1 209 ? 11.862 0.059 -6.126 1.00 97.38 209 ASP A CA 1
ATOM 1667 C C . ASP A 1 209 ? 10.748 -0.994 -6.282 1.00 97.38 209 ASP A C 1
ATOM 1669 O O . ASP A 1 209 ? 11.030 -2.147 -6.590 1.00 97.38 209 ASP A O 1
ATOM 1673 N N . GLY A 1 210 ? 9.485 -0.609 -6.086 1.00 97.06 210 GLY A N 1
ATOM 1674 C CA . GLY A 1 210 ? 8.315 -1.485 -6.178 1.00 97.06 210 GLY A CA 1
ATOM 1675 C C . GLY A 1 210 ? 7.016 -0.744 -5.856 1.00 97.06 210 GLY A C 1
ATOM 1676 O O . GLY A 1 210 ? 7.045 0.478 -5.667 1.00 97.06 210 GLY A O 1
ATOM 1677 N N . VAL A 1 211 ? 5.893 -1.472 -5.793 1.00 94.25 211 VAL A N 1
ATOM 1678 C CA . VAL A 1 211 ? 4.531 -0.953 -5.522 1.00 94.25 211 VAL A CA 1
ATOM 1679 C C . VAL A 1 211 ? 3.701 -1.836 -4.597 1.00 94.25 211 VAL A C 1
ATOM 1681 O O . VAL A 1 211 ? 4.075 -3.013 -4.417 1.00 94.25 211 VAL A O 1
#

Foldseek 3Di:
DDPPDDDDDDPPDDDPPPCVVVVLVVDDPVRNVVVVVVCVVVPDDDDDQQDPAQCSQPSVQSVVCCVPVVDSDGDLVQQVVCVVLVHDDDDFRKDWWFFFFDDPQATAQDGFDDDPVRLVVLCVQLVVLCVVVQWDWDDGPSITMITHDDDDQKDWRDPNSRGGDHPVRTGIDGPCRVVVSVSQVVSLVRQLPPPVQVVCVVVVGGGGRTD

Sequence (211 aa):
MSDNKAFLLIPGARIPVNEADRILASLSPESRQALEAIGEDAGQAVPQVFDHGCYRRAPHLVWLWKVITRRETLPHEAPWRWLALGGREQAPELWCLTPYTLKDGRITQTRPELDDSTFMQLTFAIEPIFLKAGLRLQIWDCHWFLTRREDWALTATPAMALPGLTPHEARLEGDAALEVRQMLTEIETILASHPINAERRAKGEPTIDGV

Mean predicted aligned error: 7.24 Å

Radius of gyration: 20.27 Å; Cα contacts (8 Å, |Δi|>4): 236; chains: 1; bounding box: 43×50×56 Å

Solvent-accessible surface area (backbone atoms only — not comparable to full-atom values): 12706 Å² total; per-residue (Å²): 134,83,82,83,79,80,81,83,83,59,90,83,74,81,74,58,92,84,44,54,68,58,51,61,70,70,45,54,73,70,59,40,52,56,51,51,65,72,46,63,89,67,70,82,92,72,92,78,82,79,43,87,64,42,41,50,73,39,40,66,55,45,49,49,38,31,69,76,69,72,42,92,64,78,69,75,59,35,59,55,54,42,44,74,74,69,45,76,94,74,91,60,58,57,42,63,58,54,56,31,19,68,55,97,72,18,31,44,81,65,64,46,85,60,53,71,69,59,37,51,56,52,44,67,71,47,46,64,61,38,52,75,70,67,35,43,82,43,80,55,96,78,37,48,28,40,36,41,94,66,85,73,55,58,48,59,39,48,74,93,52,39,47,75,30,34,79,82,72,52,41,58,42,57,87,46,27,66,62,52,49,52,51,49,53,54,43,22,55,53,37,52,66,32,71,6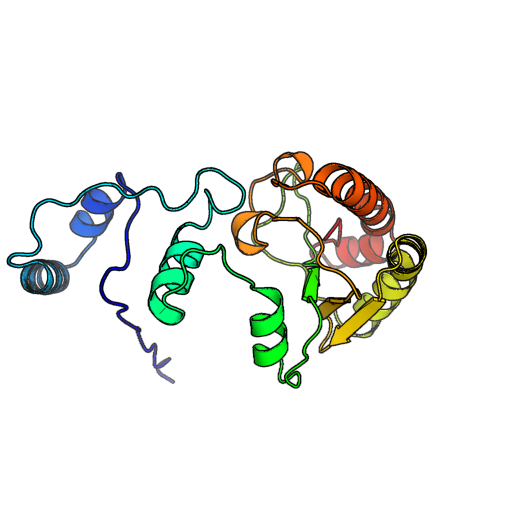5,37,57,56,27,53,75,71,73,43,69,37,51,36,32,91

Organism: NCBI:txid749906

Nearest PDB structures (foldseek):
  4dez-assembly1_A  TM=5.912E-01  e=1.032E+00  Mycolicibacterium smegmatis MC2 155
  2nub-assembly1_A  TM=3.069E-01  e=9.694E-01  Aquifex aeolicus
  3e4f-assembly1_B  TM=2.590E-01  e=7.149E+00  Bacillus anthracis

Secondary structure (DSSP, 8-state):
----------TTPPPPTTTHHHHHHHS-HHHHHHHHHHTTT--S-------SSTTTT-HHHHHHHHHHH--SSPP-HHHHHHHHTTPPP--S-EEEE--B-EETTEE-SSPPP--HHHHHHHHHHHHHHHHHTT-EEEEETTEEEEE-SS----EE--GGG-TTS-GGGS-EESTTHHHHHHHHHHHHHHHHH-THHHHHHHHTPPP--B-

pLDDT: mean 86.93, std 13.14, range [37.88, 98.19]